Protein AF-0000000077925079 (afdb_homodimer)

Foldseek 3Di:
DQQLLPQADDLVHALVRSLVSNVVSCVVRHPDDCPDQVCVLVSQVSSLVRYDDQLNVVLVVDPPSSNDGPVVSRVVSRVSSVVVVVVVVVVVD/DQQLLPQADDLPHALVRSLVSNVVSCVVRHPDDCPDQVCVLVSQVSSLVRYDDQLNVVLVVDPPSSNDGPVVSRVVSNVSSVVVVVVVVVVVD

Structure (mmCIF, N/CA/C/O backbone):
data_AF-0000000077925079-model_v1
#
loop_
_entity.id
_entity.type
_entity.pdbx_description
1 polymer 'Core shell protein Gag P30 domain-containing protein'
#
loop_
_atom_site.group_PDB
_atom_site.id
_atom_site.type_symbol
_atom_site.label_atom_id
_atom_site.label_alt_id
_atom_site.label_comp_id
_atom_site.label_asym_id
_atom_site.label_entity_id
_atom_site.label_seq_id
_atom_site.pdbx_PDB_ins_code
_atom_site.Cartn_x
_atom_site.Cartn_y
_atom_site.Cartn_z
_atom_site.occupancy
_atom_site.B_iso_or_equiv
_atom_site.auth_seq_id
_atom_site.auth_comp_id
_atom_site.auth_asym_id
_atom_site.auth_atom_id
_atom_site.pdbx_PDB_model_num
ATOM 1 N N . MET A 1 1 ? 10.352 13.172 -7.672 1 39.31 1 MET A N 1
ATOM 2 C CA . MET A 1 1 ? 9.102 12.711 -7.078 1 39.31 1 MET A CA 1
ATOM 3 C C . MET A 1 1 ? 9.25 11.289 -6.547 1 39.31 1 MET A C 1
ATOM 5 O O . MET A 1 1 ? 10.234 10.609 -6.836 1 39.31 1 MET A O 1
ATOM 9 N N . ALA A 1 2 ? 8.125 10.516 -5.887 1 55.09 2 ALA A N 1
ATOM 10 C CA . ALA A 1 2 ? 7.938 9.516 -4.836 1 55.09 2 ALA A CA 1
ATOM 11 C C . ALA A 1 2 ? 8.289 8.117 -5.336 1 55.09 2 ALA A C 1
ATOM 13 O O . ALA A 1 2 ? 7.605 7.578 -6.211 1 55.09 2 ALA A O 1
ATOM 14 N N . LYS A 1 3 ? 9.492 7.73 -5.035 1 81.12 3 LYS A N 1
ATOM 15 C CA . LYS A 1 3 ? 10.258 6.645 -5.641 1 81.12 3 LYS A CA 1
ATOM 16 C C . LYS A 1 3 ? 9.578 5.297 -5.414 1 81.12 3 LYS A C 1
ATOM 18 O O . LYS A 1 3 ? 9.281 4.574 -6.367 1 81.12 3 LYS A O 1
ATOM 23 N N . VAL A 1 4 ? 8.883 5.078 -4.293 1 86.62 4 VAL A N 1
ATOM 24 C CA . VAL A 1 4 ? 8.344 3.74 -4.062 1 86.62 4 VAL A CA 1
ATOM 25 C C . VAL A 1 4 ? 7.059 3.551 -4.859 1 86.62 4 VAL A C 1
ATOM 27 O O . VAL A 1 4 ? 6.844 2.494 -5.461 1 86.62 4 VAL A O 1
ATOM 30 N N . SER A 1 5 ? 6.273 4.648 -5.012 1 85.19 5 SER A N 1
ATOM 31 C CA . SER A 1 5 ? 4.957 4.582 -5.633 1 85.19 5 SER A CA 1
ATOM 32 C C . SER A 1 5 ? 5.066 4.406 -7.145 1 85.19 5 SER A C 1
ATOM 34 O O . SER A 1 5 ? 4.09 4.051 -7.809 1 85.19 5 SER A O 1
ATOM 36 N N . LYS A 1 6 ? 6.25 4.594 -7.664 1 87.12 6 LYS A N 1
ATOM 37 C CA . LYS A 1 6 ? 6.449 4.504 -9.109 1 87.12 6 LYS A CA 1
ATOM 38 C C . LYS A 1 6 ? 6.863 3.092 -9.516 1 87.12 6 LYS A C 1
ATOM 40 O O . LYS A 1 6 ? 6.934 2.779 -10.711 1 87.12 6 LYS A O 1
ATOM 45 N N . VAL A 1 7 ? 7.117 2.316 -8.539 1 93.56 7 VAL A N 1
ATOM 46 C CA . VAL A 1 7 ? 7.488 0.935 -8.828 1 93.56 7 VAL A CA 1
ATOM 47 C C . VAL A 1 7 ? 6.238 0.12 -9.141 1 93.56 7 VAL A C 1
ATOM 49 O O . VAL A 1 7 ? 5.527 -0.319 -8.234 1 93.56 7 VAL A O 1
ATOM 52 N N . LEU A 1 8 ? 5.961 -0.048 -10.391 1 93.75 8 LEU A N 1
ATOM 53 C CA . LEU A 1 8 ? 4.828 -0.849 -10.844 1 93.75 8 LEU A CA 1
ATOM 54 C C . LEU A 1 8 ? 5.305 -2.15 -11.484 1 93.75 8 LEU A C 1
ATOM 56 O O . LEU A 1 8 ? 6.32 -2.17 -12.18 1 93.75 8 LEU A O 1
ATOM 60 N N . GLN A 1 9 ? 4.488 -3.127 -11.234 1 96.56 9 GLN A N 1
ATOM 61 C CA . GLN A 1 9 ? 4.84 -4.398 -11.852 1 96.56 9 GLN A CA 1
ATOM 62 C C . GLN A 1 9 ? 4.629 -4.352 -13.367 1 96.56 9 GLN A C 1
ATOM 64 O O . GLN A 1 9 ? 3.578 -3.914 -13.836 1 96.56 9 GLN A O 1
ATOM 69 N N . ASN A 1 10 ? 5.691 -4.809 -14.102 1 93.75 10 ASN A N 1
ATOM 70 C CA . ASN A 1 10 ? 5.539 -4.977 -15.547 1 93.75 10 ASN A CA 1
ATOM 71 C C . ASN A 1 10 ? 4.785 -6.262 -15.883 1 93.75 10 ASN A C 1
ATOM 73 O O . ASN A 1 10 ? 4.887 -7.254 -15.156 1 93.75 10 ASN A O 1
ATOM 77 N N . PRO A 1 11 ? 4.062 -6.309 -16.969 1 90.12 11 PRO A N 1
ATOM 78 C CA . PRO A 1 11 ? 3.273 -7.492 -17.328 1 90.12 11 PRO A CA 1
ATOM 79 C C . PRO A 1 11 ? 4.125 -8.75 -17.453 1 90.12 11 PRO A C 1
ATOM 81 O O . PRO A 1 11 ? 3.66 -9.852 -17.125 1 90.12 11 PRO A O 1
ATOM 84 N N . GLU A 1 12 ? 5.328 -8.617 -17.859 1 91.38 12 GLU A N 1
ATOM 85 C CA . GLU A 1 12 ? 6.164 -9.789 -18.078 1 91.38 12 GLU A CA 1
ATOM 86 C C . GLU A 1 12 ? 7.117 -10.016 -16.906 1 91.38 12 GLU A C 1
ATOM 88 O O . GLU A 1 12 ? 7.914 -10.953 -16.906 1 91.38 12 GLU A O 1
ATOM 93 N N . GLU A 1 13 ? 6.938 -9.219 -15.906 1 95.81 13 GLU A N 1
ATOM 94 C CA . GLU A 1 13 ? 7.797 -9.305 -14.727 1 95.81 13 GLU A CA 1
ATOM 95 C C . GLU A 1 13 ? 7.234 -10.289 -13.703 1 95.81 13 GLU A C 1
ATOM 97 O O . GLU A 1 13 ? 6.07 -10.195 -13.32 1 95.81 13 GLU A O 1
ATOM 102 N N . SER A 1 14 ? 8.07 -11.195 -13.32 1 96.25 14 SER A N 1
ATOM 103 C CA . SER A 1 14 ? 7.609 -12.125 -12.297 1 96.25 14 SER A CA 1
ATOM 104 C C . SER A 1 14 ? 7.344 -11.414 -10.977 1 96.25 14 SER A C 1
ATOM 106 O O . SER A 1 14 ? 7.984 -10.406 -10.672 1 96.25 14 SER A O 1
ATOM 108 N N . PRO A 1 15 ? 6.477 -12 -10.188 1 97.69 15 PRO A N 1
ATOM 109 C CA . PRO A 1 15 ? 6.238 -11.422 -8.867 1 97.69 15 PRO A CA 1
ATOM 110 C C . PRO A 1 15 ? 7.504 -11.359 -8.016 1 97.69 15 PRO A C 1
ATOM 112 O O . PRO A 1 15 ? 7.699 -10.398 -7.262 1 97.69 15 PRO A O 1
ATOM 115 N N . THR A 1 16 ? 8.352 -12.305 -8.156 1 98 16 THR A N 1
ATOM 116 C CA . THR A 1 16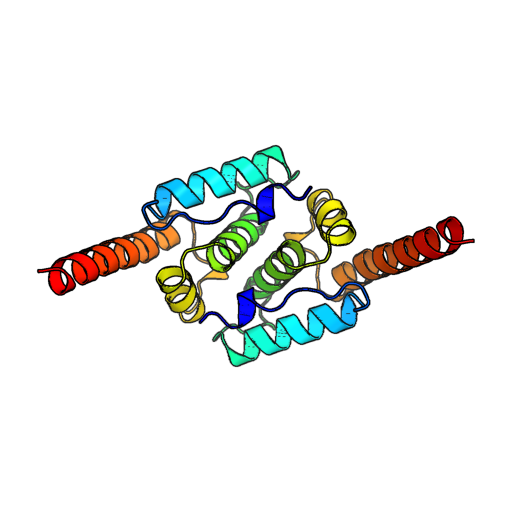 ? 9.602 -12.32 -7.41 1 98 16 THR A CA 1
ATOM 117 C C . THR A 1 16 ? 10.484 -11.141 -7.801 1 98 16 THR A C 1
ATOM 119 O O . THR A 1 16 ? 10.992 -10.422 -6.93 1 98 16 THR A O 1
ATOM 122 N N . ASP A 1 17 ? 10.664 -10.906 -9.148 1 98 17 ASP A N 1
ATOM 123 C CA . ASP A 1 17 ? 11.469 -9.781 -9.617 1 98 17 ASP A CA 1
ATOM 124 C C . ASP A 1 17 ? 10.852 -8.445 -9.188 1 98 17 ASP A C 1
ATOM 126 O O . ASP A 1 17 ? 11.562 -7.535 -8.766 1 98 17 ASP A O 1
ATOM 130 N N . PHE A 1 18 ? 9.594 -8.336 -9.297 1 97.94 18 PHE A N 1
ATOM 131 C CA . PHE A 1 18 ? 8.859 -7.133 -8.922 1 97.94 18 PHE A CA 1
ATOM 132 C C . PHE A 1 18 ? 9.031 -6.836 -7.438 1 97.94 18 PHE A C 1
ATOM 134 O O . PHE A 1 18 ? 9.297 -5.691 -7.059 1 97.94 18 PHE A O 1
ATOM 141 N N . TYR A 1 19 ? 8.883 -7.863 -6.609 1 97.38 19 TYR A N 1
ATOM 142 C CA . TYR A 1 19 ? 9.039 -7.719 -5.168 1 97.38 19 TYR A CA 1
ATOM 143 C C . TYR A 1 19 ? 10.438 -7.207 -4.828 1 97.38 19 TYR A C 1
ATOM 145 O O . TYR A 1 19 ? 10.594 -6.344 -3.957 1 97.38 19 TYR A O 1
ATOM 153 N N . GLU A 1 20 ? 11.453 -7.738 -5.516 1 97.12 20 GLU A N 1
ATOM 154 C CA . GLU A 1 20 ? 12.828 -7.32 -5.27 1 97.12 20 GLU A CA 1
ATOM 155 C C . GLU A 1 20 ? 13.031 -5.852 -5.629 1 97.12 20 GLU A C 1
ATOM 157 O O . GLU A 1 20 ? 13.727 -5.125 -4.914 1 97.12 20 GLU A O 1
ATOM 162 N N . ARG A 1 21 ? 12.391 -5.457 -6.703 1 96.88 21 ARG A N 1
ATOM 163 C CA . ARG A 1 21 ? 12.477 -4.047 -7.082 1 96.88 21 ARG A CA 1
ATOM 164 C C . ARG A 1 21 ? 11.773 -3.162 -6.059 1 96.88 21 ARG A C 1
ATOM 166 O O . ARG A 1 21 ? 12.273 -2.09 -5.711 1 96.88 21 ARG A O 1
ATOM 173 N N . LEU A 1 22 ? 10.68 -3.658 -5.617 1 95.56 22 LEU A N 1
ATOM 174 C CA . LEU A 1 22 ? 9.914 -2.926 -4.613 1 95.56 22 LEU A CA 1
ATOM 175 C C . LEU A 1 22 ? 10.719 -2.775 -3.324 1 95.56 22 LEU A C 1
ATOM 177 O O . LEU A 1 22 ? 10.789 -1.684 -2.756 1 95.56 22 LEU A O 1
ATOM 181 N N . CYS A 1 23 ? 11.375 -3.807 -2.859 1 95.19 23 CYS A N 1
ATOM 182 C CA . CYS A 1 23 ? 12.188 -3.781 -1.648 1 95.19 23 CYS A CA 1
ATOM 183 C C . CYS A 1 23 ? 13.359 -2.814 -1.795 1 95.19 23 CYS A C 1
ATOM 185 O O . CYS A 1 23 ? 13.68 -2.076 -0.862 1 95.19 23 CYS A O 1
ATOM 187 N N . LYS A 1 24 ? 13.961 -2.867 -2.949 1 95.25 24 LYS A N 1
ATOM 188 C CA . LYS A 1 24 ? 15.07 -1.951 -3.211 1 95.25 24 LYS A CA 1
ATOM 189 C C . LYS A 1 24 ? 14.617 -0.498 -3.117 1 95.25 24 LYS A C 1
ATOM 191 O O . LYS A 1 24 ? 15.312 0.342 -2.543 1 95.25 24 LYS A O 1
ATOM 196 N N . ALA A 1 25 ? 13.492 -0.208 -3.717 1 94.19 25 ALA A N 1
ATOM 197 C CA . ALA A 1 25 ? 12.953 1.149 -3.652 1 94.19 25 ALA A CA 1
ATOM 198 C C . ALA A 1 25 ? 12.703 1.571 -2.209 1 94.19 25 ALA A C 1
ATOM 200 O O . ALA A 1 25 ? 13.016 2.699 -1.819 1 94.19 25 ALA A O 1
ATOM 201 N N . PHE A 1 26 ? 12.156 0.65 -1.367 1 93.31 26 PHE A N 1
ATOM 202 C CA . PHE A 1 26 ? 11.922 0.938 0.042 1 93.31 26 PHE A CA 1
ATOM 203 C C . PHE A 1 26 ? 13.234 1.218 0.765 1 93.31 26 PHE A C 1
ATOM 205 O O . PHE A 1 26 ? 13.328 2.164 1.549 1 93.31 26 PHE A O 1
ATOM 212 N N . ARG A 1 27 ? 14.211 0.472 0.51 1 92.31 27 ARG A N 1
ATOM 213 C CA . ARG A 1 27 ? 15.5 0.601 1.173 1 92.31 27 ARG A CA 1
ATOM 214 C C . ARG A 1 27 ? 16.172 1.928 0.825 1 92.31 27 ARG A C 1
ATOM 216 O O . ARG A 1 27 ? 16.797 2.555 1.678 1 92.31 27 ARG A O 1
ATOM 223 N N . VAL A 1 28 ? 15.938 2.324 -0.37 1 92.31 28 VAL A N 1
ATOM 224 C CA . VAL A 1 28 ? 16.641 3.502 -0.879 1 92.31 28 VAL A CA 1
ATOM 225 C C . VAL A 1 28 ? 15.867 4.762 -0.503 1 92.31 28 VAL A C 1
ATOM 227 O O . VAL A 1 28 ? 16.469 5.789 -0.168 1 92.31 28 VAL A O 1
ATOM 230 N N . HIS A 1 29 ? 14.547 4.684 -0.535 1 90.44 29 HIS A N 1
ATOM 231 C CA . HIS A 1 29 ? 13.766 5.914 -0.472 1 90.44 29 HIS A CA 1
ATOM 232 C C . HIS A 1 29 ? 13.078 6.055 0.88 1 90.44 29 HIS A C 1
ATOM 234 O O . HIS A 1 29 ? 12.445 7.082 1.155 1 90.44 29 HIS A O 1
ATOM 240 N N . THR A 1 30 ? 13.156 5.031 1.691 1 89.81 30 THR A N 1
ATOM 241 C CA . THR A 1 30 ? 12.508 5.082 2.994 1 89.81 30 THR A CA 1
ATOM 242 C C . THR A 1 30 ? 13.453 4.617 4.094 1 89.81 30 THR A C 1
ATOM 244 O O . THR A 1 30 ? 14.406 3.887 3.828 1 89.81 30 THR A O 1
ATOM 247 N N . PRO A 1 31 ? 13.273 5.125 5.289 1 89.5 31 PRO A N 1
ATOM 248 C CA . PRO A 1 31 ? 14.102 4.691 6.414 1 89.5 31 PRO A CA 1
ATOM 249 C C . PRO A 1 31 ? 13.625 3.381 7.031 1 89.5 31 PRO A C 1
ATOM 251 O O . PRO A 1 31 ? 14.031 3.033 8.141 1 89.5 31 PRO A O 1
ATOM 254 N N . PHE A 1 32 ? 12.797 2.621 6.316 1 86 32 PHE A N 1
ATOM 255 C CA . PHE A 1 32 ? 12.141 1.455 6.895 1 86 32 PHE A CA 1
ATOM 256 C C . PHE A 1 32 ? 13.086 0.257 6.906 1 86 32 PHE A C 1
ATOM 258 O O . PHE A 1 32 ? 13.75 -0.029 5.906 1 86 32 PHE A O 1
ATOM 265 N N . ASP A 1 33 ? 13.117 -0.347 8.078 1 89.19 33 ASP A N 1
ATOM 266 C CA . ASP A 1 33 ? 13.805 -1.631 8.195 1 89.19 33 ASP A CA 1
ATOM 267 C C . ASP A 1 33 ? 12.906 -2.775 7.723 1 89.19 33 ASP A C 1
ATOM 269 O O . ASP A 1 33 ? 12.031 -3.225 8.461 1 89.19 33 ASP A O 1
ATOM 273 N N . LEU A 1 34 ? 13.156 -3.297 6.652 1 87.88 34 LEU A N 1
ATOM 274 C CA . LEU A 1 34 ? 12.297 -4.301 6.031 1 87.88 34 LEU A CA 1
ATOM 275 C C . LEU A 1 34 ? 12.43 -5.645 6.746 1 87.88 34 LEU A C 1
ATOM 277 O O . LEU A 1 34 ? 11.641 -6.559 6.508 1 87.88 34 LEU A O 1
ATOM 281 N N . GLU A 1 35 ? 13.422 -5.723 7.645 1 85.81 35 GLU A N 1
ATOM 282 C CA . GLU A 1 35 ? 13.57 -6.93 8.453 1 85.81 35 GLU A CA 1
ATOM 283 C C . GLU A 1 35 ? 12.641 -6.91 9.656 1 85.81 35 GLU A C 1
ATOM 285 O O . GLU A 1 35 ? 12.43 -7.941 10.305 1 85.81 35 GLU A O 1
ATOM 290 N N . ALA A 1 36 ? 12.133 -5.746 9.883 1 84.44 36 ALA A N 1
ATOM 291 C CA . ALA A 1 36 ? 11.18 -5.629 10.984 1 84.44 36 ALA A CA 1
ATOM 292 C C . ALA A 1 36 ? 9.805 -6.141 10.578 1 84.44 36 ALA A C 1
ATOM 294 O O . ALA A 1 36 ? 9.242 -5.699 9.57 1 84.44 36 ALA A O 1
ATOM 295 N N . PRO A 1 37 ? 9.273 -7.004 11.359 1 80.5 37 PRO A N 1
ATOM 296 C CA . PRO A 1 37 ? 7.961 -7.566 11.023 1 80.5 37 PRO A CA 1
ATOM 297 C C . PRO A 1 37 ? 6.887 -6.496 10.844 1 80.5 37 PRO A C 1
ATOM 299 O O . PRO A 1 37 ? 5.988 -6.648 10.016 1 80.5 37 PRO A O 1
ATOM 302 N N . LYS A 1 38 ? 7.051 -5.418 11.578 1 77.25 38 LYS A N 1
ATOM 303 C CA . LYS A 1 38 ? 6.062 -4.348 11.516 1 77.25 38 LYS A CA 1
ATOM 304 C C . LYS A 1 38 ? 6.074 -3.658 10.156 1 77.25 38 LYS A C 1
ATOM 306 O O . LYS A 1 38 ? 5.074 -3.064 9.742 1 77.25 38 LYS A O 1
ATOM 311 N N . ASN A 1 39 ? 7.223 -3.777 9.414 1 85.62 39 ASN A N 1
ATOM 312 C CA . ASN A 1 39 ? 7.371 -3.07 8.141 1 85.62 39 ASN A CA 1
ATOM 313 C C . ASN A 1 39 ? 7.031 -3.967 6.957 1 85.62 39 ASN A C 1
ATOM 315 O O . ASN A 1 39 ? 6.824 -3.48 5.844 1 85.62 39 ASN A O 1
ATOM 319 N N . GLN A 1 40 ? 6.934 -5.254 7.25 1 86.06 40 GLN A N 1
ATOM 320 C CA . GLN A 1 40 ? 6.645 -6.195 6.176 1 86.06 40 GLN A CA 1
ATOM 321 C C . GLN A 1 40 ? 5.266 -5.941 5.574 1 86.06 40 GLN A C 1
ATOM 323 O O . GLN A 1 40 ? 5.07 -6.094 4.367 1 86.06 40 GLN A O 1
ATOM 328 N N . CYS A 1 41 ? 4.387 -5.531 6.434 1 87.5 41 CYS A N 1
ATOM 329 C CA . CYS A 1 41 ? 3.029 -5.246 5.984 1 87.5 41 CYS A CA 1
ATOM 330 C C . CYS A 1 41 ? 3.02 -4.129 4.949 1 87.5 41 CYS A C 1
ATOM 332 O O . CYS A 1 41 ? 2.232 -4.16 4 1 87.5 41 CYS A O 1
ATOM 334 N N . MET A 1 42 ? 4.016 -3.219 5.086 1 90 42 MET A N 1
ATOM 335 C CA . MET A 1 42 ? 4.078 -2.094 4.156 1 90 42 MET A CA 1
ATOM 336 C C . MET A 1 42 ? 4.465 -2.562 2.758 1 90 42 MET A C 1
ATOM 338 O O . MET A 1 42 ? 3.881 -2.121 1.767 1 90 42 MET A O 1
ATOM 342 N N . VAL A 1 43 ? 5.379 -3.449 2.732 1 92.25 43 VAL A N 1
ATOM 343 C CA . VAL A 1 43 ? 5.824 -3.975 1.445 1 92.25 43 VAL A CA 1
ATOM 344 C C . VAL A 1 43 ? 4.691 -4.766 0.792 1 92.25 43 VAL A C 1
ATOM 346 O O . VAL A 1 43 ? 4.453 -4.637 -0.411 1 92.25 43 VAL A O 1
ATOM 349 N N . ASN A 1 44 ? 4.027 -5.547 1.635 1 93.38 44 ASN A N 1
ATOM 350 C CA . ASN A 1 44 ? 2.908 -6.328 1.114 1 93.38 44 ASN A CA 1
ATOM 351 C C . ASN A 1 44 ? 1.814 -5.43 0.545 1 93.38 44 ASN A C 1
ATOM 353 O O . ASN A 1 44 ? 1.245 -5.727 -0.507 1 93.38 44 ASN A O 1
ATOM 357 N N . ALA A 1 45 ? 1.543 -4.359 1.242 1 92.12 45 ALA A N 1
ATOM 358 C CA . ALA A 1 45 ? 0.506 -3.432 0.801 1 92.12 45 ALA A CA 1
ATOM 359 C C . ALA A 1 45 ? 0.887 -2.773 -0.522 1 92.12 45 ALA A C 1
ATOM 361 O O . ALA A 1 45 ? 0.058 -2.664 -1.429 1 92.12 45 ALA A O 1
ATOM 362 N N . ALA A 1 46 ? 2.145 -2.336 -0.57 1 92.94 46 ALA A N 1
ATOM 363 C CA . ALA A 1 46 ? 2.621 -1.754 -1.823 1 92.94 46 ALA A CA 1
ATOM 364 C C . ALA A 1 46 ? 2.586 -2.781 -2.951 1 92.94 46 ALA A C 1
ATOM 366 O O . ALA A 1 46 ? 2.207 -2.459 -4.082 1 92.94 46 ALA A O 1
ATOM 367 N N . PHE A 1 47 ? 3 -4.008 -2.621 1 95.88 47 PHE A N 1
ATOM 368 C CA . PHE A 1 47 ? 2.977 -5.09 -3.598 1 95.88 47 PHE A CA 1
ATOM 369 C C . PHE A 1 47 ? 1.571 -5.285 -4.156 1 95.88 47 PHE A C 1
ATOM 371 O O . PHE A 1 47 ? 1.384 -5.328 -5.375 1 95.88 47 PHE A O 1
ATOM 378 N N . MET A 1 48 ? 0.664 -5.285 -3.311 1 92.81 48 MET A N 1
ATOM 379 C CA . MET A 1 48 ? -0.724 -5.461 -3.729 1 92.81 48 MET A CA 1
ATOM 380 C C . MET A 1 48 ? -1.191 -4.277 -4.57 1 92.81 48 MET A C 1
ATOM 382 O O . MET A 1 48 ? -1.856 -4.457 -5.59 1 92.81 48 MET A O 1
ATOM 386 N N . GLY A 1 49 ? -0.874 -3.15 -4.113 1 91.06 49 GLY A N 1
ATOM 387 C CA . GLY A 1 49 ? -1.345 -1.947 -4.781 1 91.06 49 GLY A CA 1
ATOM 388 C C . GLY A 1 49 ? -0.666 -1.701 -6.117 1 91.06 49 GLY A C 1
ATOM 389 O O . GLY A 1 49 ? -1.239 -1.065 -7.004 1 91.06 49 GLY A O 1
ATOM 390 N N . GLN A 1 50 ? 0.486 -2.223 -6.363 1 93.69 50 GLN A N 1
ATOM 391 C CA . GLN A 1 50 ? 1.308 -1.843 -7.504 1 93.69 50 GLN A CA 1
ATOM 392 C C . GLN A 1 50 ? 1.547 -3.033 -8.43 1 93.69 50 GLN A C 1
ATOM 394 O O . GLN A 1 50 ? 2.205 -2.9 -9.461 1 93.69 50 GLN A O 1
ATOM 399 N N . ALA A 1 51 ? 1 -4.23 -8.031 1 94.56 51 ALA A N 1
ATOM 400 C CA . ALA A 1 51 ? 1.094 -5.422 -8.867 1 94.56 51 ALA A CA 1
ATOM 401 C C . ALA A 1 51 ? 0.198 -5.301 -10.102 1 94.56 51 ALA A C 1
ATOM 403 O O . ALA A 1 51 ? -0.621 -4.383 -10.195 1 94.56 51 ALA A O 1
ATOM 404 N N . GLN A 1 52 ? 0.35 -6.281 -10.992 1 91.38 52 GLN A N 1
ATOM 405 C CA . GLN A 1 52 ? -0.514 -6.344 -12.172 1 91.38 52 GLN A CA 1
ATOM 406 C C . GLN A 1 52 ? -1.948 -6.684 -11.781 1 91.38 52 GLN A C 1
ATOM 408 O O . GLN A 1 52 ? -2.189 -7.242 -10.703 1 91.38 52 GLN A O 1
ATOM 413 N N . GLY A 1 53 ? -2.873 -6.418 -12.656 1 85.88 53 GLY A N 1
ATOM 414 C CA . GLY A 1 53 ? -4.297 -6.484 -12.367 1 85.88 53 GLY A CA 1
ATOM 415 C C . GLY A 1 53 ? -4.73 -7.824 -11.805 1 85.88 53 GLY A C 1
ATOM 416 O O . GLY A 1 53 ? -5.398 -7.883 -10.773 1 85.88 53 GLY A O 1
ATOM 417 N N . ASP A 1 54 ? -4.312 -9 -12.359 1 88.12 54 ASP A N 1
ATOM 418 C CA . ASP A 1 54 ? -4.75 -10.312 -11.898 1 88.12 54 ASP A CA 1
ATOM 419 C C . ASP A 1 54 ? -4.215 -10.609 -10.5 1 88.12 54 ASP A C 1
ATOM 421 O O . ASP A 1 54 ? -4.949 -11.117 -9.648 1 88.12 54 ASP A O 1
ATOM 425 N N . ILE A 1 55 ? -2.961 -10.273 -10.352 1 93.38 55 ILE A N 1
ATOM 426 C CA . ILE A 1 55 ? -2.33 -10.516 -9.055 1 93.38 55 ILE A CA 1
ATOM 427 C C . ILE A 1 55 ? -2.99 -9.641 -7.988 1 93.38 55 ILE A C 1
ATOM 429 O O . ILE A 1 55 ? -3.34 -10.125 -6.91 1 93.38 55 ILE A O 1
ATOM 433 N N . ARG A 1 56 ? -3.197 -8.469 -8.297 1 90.88 56 ARG A N 1
ATOM 434 C CA . ARG A 1 56 ? -3.822 -7.523 -7.371 1 90.88 56 ARG A CA 1
ATOM 435 C C . ARG A 1 56 ? -5.215 -7.996 -6.969 1 90.88 56 ARG A C 1
ATOM 437 O O . ARG A 1 56 ? -5.562 -7.988 -5.785 1 90.88 56 ARG A O 1
ATOM 444 N N . GLN A 1 57 ? -6.008 -8.406 -7.969 1 89.88 57 GLN A N 1
ATOM 445 C CA . GLN A 1 57 ? -7.379 -8.836 -7.73 1 89.88 57 GLN A CA 1
ATOM 446 C C . GLN A 1 57 ? -7.422 -10.062 -6.824 1 89.88 57 GLN A C 1
ATOM 448 O O . GLN A 1 57 ? -8.266 -10.156 -5.934 1 89.88 57 GLN A O 1
ATOM 453 N N . LYS A 1 58 ? -6.562 -10.938 -7.035 1 92.44 58 LYS A N 1
ATOM 454 C CA . LYS A 1 58 ? -6.551 -12.172 -6.262 1 92.44 58 LYS A CA 1
ATOM 455 C C . LYS A 1 58 ? -6.051 -11.93 -4.84 1 92.44 58 LYS A C 1
ATOM 457 O O . LYS A 1 58 ? -6.562 -12.516 -3.887 1 92.44 58 LYS A O 1
ATOM 462 N N . LEU A 1 59 ? -5.098 -11.047 -4.734 1 92.31 59 LEU A N 1
ATOM 463 C CA . LEU A 1 59 ? -4.566 -10.742 -3.412 1 92.31 59 LEU A CA 1
ATOM 464 C C . LEU A 1 59 ? -5.605 -10.008 -2.566 1 92.31 59 LEU A C 1
ATOM 466 O O . LEU A 1 59 ? -5.68 -10.219 -1.353 1 92.31 59 LEU A O 1
ATOM 470 N N . GLN A 1 60 ? -6.438 -9.211 -3.176 1 90.5 60 GLN A N 1
ATOM 471 C CA . GLN A 1 60 ? -7.469 -8.469 -2.461 1 90.5 60 GLN A CA 1
ATOM 472 C C . GLN A 1 60 ? -8.516 -9.406 -1.864 1 90.5 60 GLN A C 1
ATOM 474 O O . GLN A 1 60 ? -9.195 -9.047 -0.902 1 90.5 60 GLN A O 1
ATOM 479 N N . LYS A 1 61 ? -8.508 -10.555 -2.434 1 90.06 61 LYS A N 1
ATOM 480 C CA . LYS A 1 61 ? -9.5 -11.523 -1.978 1 90.06 61 LYS A CA 1
ATOM 481 C C . LYS A 1 61 ? -8.883 -12.539 -1.019 1 90.06 61 LYS A C 1
ATOM 483 O O . LYS A 1 61 ? -9.586 -13.359 -0.434 1 90.06 61 LYS A O 1
ATOM 488 N N . LEU A 1 62 ? -7.641 -12.414 -0.909 1 90.25 62 LEU A N 1
ATOM 489 C CA . LEU A 1 62 ? -6.926 -13.406 -0.113 1 90.25 62 LEU A CA 1
ATOM 490 C C . LEU A 1 62 ? -7.027 -13.086 1.374 1 90.25 62 LEU A C 1
ATOM 492 O O . LEU A 1 62 ? -6.523 -12.062 1.828 1 90.25 62 LEU A O 1
ATOM 496 N N . GLU A 1 63 ? -7.539 -13.961 2.119 1 87.56 63 GLU A N 1
ATOM 497 C CA . GLU A 1 63 ? -7.629 -13.789 3.566 1 87.56 63 GLU A CA 1
ATOM 498 C C . GLU A 1 63 ? -6.254 -13.875 4.219 1 87.56 63 GLU A C 1
ATOM 500 O O . GLU A 1 63 ? -5.441 -14.734 3.855 1 87.56 63 GLU A O 1
ATOM 505 N N . GLY A 1 64 ? -5.977 -12.945 5.141 1 85.94 64 GLY A N 1
ATOM 506 C CA . GLY A 1 64 ? -4.754 -13 5.926 1 85.94 64 GLY A CA 1
ATOM 507 C C . GLY A 1 64 ? -3.541 -12.492 5.172 1 85.94 64 GLY A C 1
ATOM 508 O O . GLY A 1 64 ? -2.406 -12.68 5.617 1 85.94 64 GLY A O 1
ATOM 509 N N . PHE A 1 65 ? -3.75 -11.836 4.055 1 88.75 65 PHE A N 1
ATOM 510 C CA . PHE A 1 65 ? -2.666 -11.383 3.191 1 88.75 65 PHE A CA 1
ATOM 511 C C . PHE A 1 65 ? -1.721 -10.461 3.947 1 88.75 65 PHE A C 1
ATOM 513 O O . PHE A 1 65 ? -0.499 -10.609 3.861 1 88.75 65 PHE A O 1
ATOM 520 N N . PRO A 1 66 ? -2.203 -9.562 4.754 1 82.94 66 PRO A N 1
ATOM 521 C CA . PRO A 1 66 ? -1.309 -8.602 5.402 1 82.94 66 PRO A CA 1
ATOM 522 C C . PRO A 1 66 ? -0.278 -9.273 6.305 1 82.94 66 PRO A C 1
ATOM 524 O O . PRO A 1 66 ? 0.822 -8.742 6.492 1 82.94 66 PRO A O 1
ATOM 527 N N . GLY A 1 67 ? -0.633 -10.461 6.758 1 84.12 67 GLY A N 1
ATOM 528 C CA . GLY A 1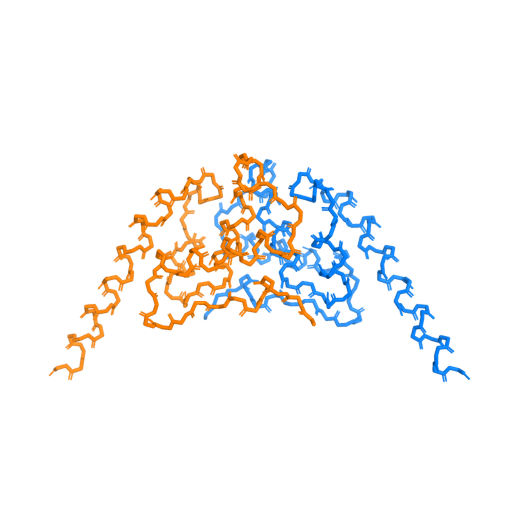 67 ? 0.244 -11.141 7.699 1 84.12 67 GLY A CA 1
ATOM 529 C C . GLY A 1 67 ? 1.141 -12.172 7.039 1 84.12 67 GLY A C 1
ATOM 530 O O . GLY A 1 67 ? 1.952 -12.812 7.711 1 84.12 67 GLY A O 1
ATOM 531 N N . LYS A 1 68 ? 1.072 -12.281 5.793 1 89.81 68 LYS A N 1
ATOM 532 C CA . LYS A 1 68 ? 1.905 -13.25 5.09 1 89.81 68 LYS A CA 1
ATOM 533 C C . LYS A 1 68 ? 3.338 -12.75 4.949 1 89.81 68 LYS A C 1
ATOM 535 O O . LYS A 1 68 ? 3.566 -11.555 4.77 1 89.81 68 LYS A O 1
ATOM 540 N N . ASN A 1 69 ? 4.195 -13.703 5.082 1 92.56 69 ASN A N 1
ATOM 541 C CA . ASN A 1 69 ? 5.582 -13.312 4.836 1 92.56 69 ASN A CA 1
ATOM 542 C C . ASN A 1 69 ? 5.914 -13.344 3.348 1 92.56 69 ASN A C 1
ATOM 544 O O . ASN A 1 69 ? 5.09 -13.75 2.529 1 92.56 69 ASN A O 1
ATOM 548 N N . ALA A 1 70 ? 7.074 -12.891 3.012 1 94.19 70 ALA A N 1
ATOM 549 C CA . ALA A 1 70 ? 7.492 -12.742 1.621 1 94.19 70 ALA A CA 1
ATOM 550 C C . ALA A 1 70 ? 7.449 -14.078 0.886 1 94.19 70 ALA A C 1
ATOM 552 O O . ALA A 1 70 ? 7 -14.148 -0.261 1 94.19 70 ALA A O 1
ATOM 553 N N . THR A 1 71 ? 7.91 -15.117 1.601 1 95.88 71 THR A N 1
ATOM 554 C CA . THR A 1 71 ? 7.938 -16.438 0.974 1 95.88 71 THR A CA 1
ATOM 555 C C . THR A 1 71 ? 6.531 -16.875 0.588 1 95.88 71 THR A C 1
ATOM 557 O O . THR A 1 71 ? 6.297 -17.297 -0.546 1 95.88 71 THR A O 1
ATOM 560 N N . GLU A 1 72 ? 5.594 -16.734 1.472 1 96.06 72 GLU A N 1
ATOM 561 C CA . GLU A 1 72 ? 4.203 -17.094 1.223 1 96.06 72 GLU A CA 1
ATOM 562 C C . GLU A 1 72 ? 3.594 -16.234 0.116 1 96.06 72 GLU A C 1
ATOM 564 O O . GLU A 1 72 ? 2.936 -16.766 -0.788 1 96.06 72 GLU A O 1
ATOM 569 N N . LEU A 1 73 ? 3.809 -14.969 0.185 1 96.06 73 LEU A N 1
ATOM 570 C CA . LEU A 1 73 ? 3.309 -14.031 -0.815 1 96.06 73 LEU A CA 1
ATOM 571 C C . LEU A 1 73 ? 3.797 -14.414 -2.209 1 96.06 73 LEU A C 1
ATOM 573 O O . LEU A 1 73 ? 3 -14.508 -3.146 1 96.06 73 LEU A O 1
ATOM 577 N N . LEU A 1 74 ? 5.047 -14.727 -2.334 1 97.75 74 LEU A N 1
ATOM 578 C CA . LEU A 1 74 ? 5.645 -14.961 -3.645 1 97.75 74 LEU A CA 1
ATOM 579 C C . LEU A 1 74 ? 5.25 -16.328 -4.188 1 97.75 74 LEU A C 1
ATOM 581 O O . LEU A 1 74 ? 5.121 -16.516 -5.398 1 97.75 74 LEU A O 1
ATOM 585 N N . GLU A 1 75 ? 5.02 -17.25 -3.281 1 97.5 75 GLU A N 1
ATOM 586 C CA . GLU A 1 75 ? 4.52 -18.547 -3.719 1 97.5 75 GLU A CA 1
ATOM 587 C C . GLU A 1 75 ? 3.137 -18.422 -4.348 1 97.5 75 GLU A C 1
ATOM 589 O O . GLU A 1 75 ? 2.891 -18.953 -5.434 1 97.5 75 GLU A O 1
ATOM 594 N N . ILE A 1 76 ? 2.299 -17.703 -3.705 1 97 76 ILE A N 1
ATOM 595 C CA . ILE A 1 76 ? 0.925 -17.516 -4.156 1 97 76 ILE A CA 1
ATOM 596 C C . ILE A 1 76 ? 0.913 -16.734 -5.469 1 97 76 ILE A C 1
ATOM 598 O O . ILE A 1 76 ? 0.277 -17.141 -6.438 1 97 76 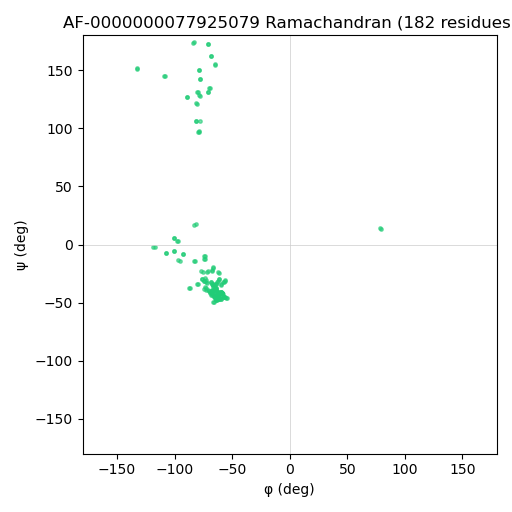ILE A O 1
ATOM 602 N N . THR A 1 77 ? 1.629 -15.625 -5.488 1 97.38 77 THR A N 1
ATOM 603 C CA . THR A 1 77 ? 1.562 -14.711 -6.621 1 97.38 77 THR A CA 1
ATOM 604 C C . THR A 1 77 ? 2.273 -15.297 -7.836 1 97.38 77 THR A C 1
ATOM 606 O O . THR A 1 77 ? 1.869 -15.055 -8.977 1 97.38 77 THR A O 1
ATOM 609 N N . ASN A 1 78 ? 3.334 -16.078 -7.598 1 97.31 78 ASN A N 1
ATOM 610 C CA . ASN A 1 78 ? 3.992 -16.75 -8.719 1 97.31 78 ASN A CA 1
ATOM 611 C C . ASN A 1 78 ? 3.072 -17.766 -9.383 1 97.31 78 ASN A C 1
ATOM 613 O O . ASN A 1 78 ? 3.094 -17.922 -10.602 1 97.31 78 ASN A O 1
ATOM 617 N N . LYS A 1 79 ? 2.293 -18.438 -8.602 1 96.06 79 LYS A N 1
ATOM 618 C CA . LYS A 1 79 ? 1.309 -19.359 -9.148 1 96.06 79 LYS A CA 1
ATOM 619 C C . LYS A 1 79 ? 0.298 -18.641 -10.031 1 96.06 79 LYS A C 1
ATOM 621 O O . LYS A 1 79 ? -0.043 -19.109 -11.117 1 96.06 79 LYS A O 1
ATOM 626 N N . ILE A 1 80 ? -0.121 -17.531 -9.609 1 95.12 80 ILE A N 1
ATOM 627 C CA . ILE A 1 80 ? -1.068 -16.719 -10.375 1 95.12 80 ILE A CA 1
ATOM 628 C C . ILE A 1 80 ? -0.433 -16.297 -11.695 1 95.12 80 ILE A C 1
ATOM 630 O O . ILE A 1 80 ? -1.053 -16.406 -12.75 1 95.12 80 ILE A O 1
ATOM 634 N N . PHE A 1 81 ? 0.763 -15.812 -11.547 1 94.56 81 PHE A N 1
ATOM 635 C CA . PHE A 1 81 ? 1.5 -15.305 -12.703 1 94.56 81 PHE A CA 1
ATOM 636 C C . PHE A 1 81 ? 1.681 -16.391 -13.75 1 94.56 81 PHE A C 1
ATOM 638 O O . PHE A 1 81 ? 1.5 -16.141 -14.945 1 94.56 81 PHE A O 1
ATOM 645 N N . VAL A 1 82 ? 1.97 -17.547 -13.367 1 93.44 82 VAL A N 1
ATOM 646 C CA . VAL A 1 82 ? 2.201 -18.672 -14.266 1 93.44 82 VAL A CA 1
ATOM 647 C C . VAL A 1 82 ? 0.887 -19.094 -14.922 1 93.44 82 VAL A C 1
ATOM 649 O O . VAL A 1 82 ? 0.851 -19.422 -16.109 1 93.44 82 VAL A O 1
ATOM 652 N N . ASN A 1 83 ? -0.104 -19.062 -14.117 1 90.69 83 ASN A N 1
ATOM 653 C CA . ASN A 1 83 ? -1.409 -19.438 -14.641 1 90.69 83 ASN A CA 1
ATOM 654 C C . ASN A 1 83 ? -1.919 -18.438 -15.672 1 90.69 83 ASN A C 1
ATOM 656 O O . ASN A 1 83 ? -2.557 -18.812 -16.656 1 90.69 83 ASN A O 1
ATOM 660 N N . GLN A 1 84 ? -1.617 -17.203 -15.438 1 82.56 84 GLN A N 1
ATOM 661 C CA . GLN A 1 84 ? -2.014 -16.172 -16.375 1 82.56 84 GLN A CA 1
ATOM 662 C C . GLN A 1 84 ? -1.267 -16.312 -17.703 1 82.56 84 GLN A C 1
ATOM 664 O O . GLN A 1 84 ? -1.847 -16.125 -18.781 1 82.56 84 GLN A O 1
ATOM 669 N N . ASP A 1 85 ? -0.077 -16.578 -17.531 1 75.12 85 ASP A N 1
ATOM 670 C CA . ASP A 1 85 ? 0.727 -16.766 -18.734 1 75.12 85 ASP A CA 1
ATOM 671 C C . ASP A 1 85 ? 0.246 -17.984 -19.531 1 75.12 85 ASP A C 1
ATOM 673 O O . ASP A 1 85 ? 0.19 -17.938 -20.766 1 75.12 85 ASP A O 1
ATOM 677 N N . ARG A 1 86 ? -0.079 -18.953 -18.828 1 79.31 86 ARG A N 1
ATOM 678 C CA . ARG A 1 86 ? -0.569 -20.172 -19.469 1 79.31 86 ARG A CA 1
ATOM 679 C C . ARG A 1 86 ? -1.898 -19.922 -20.172 1 79.31 86 ARG A C 1
ATOM 681 O O . ARG A 1 86 ? -2.104 -20.375 -21.297 1 79.31 86 ARG A O 1
ATOM 688 N N . ALA A 1 87 ? -2.654 -19.156 -19.516 1 75.06 87 ALA A N 1
ATOM 689 C CA . ALA A 1 87 ? -3.955 -18.828 -20.094 1 75.06 87 ALA A CA 1
ATOM 690 C C . ALA A 1 87 ? -3.801 -17.969 -21.344 1 75.06 87 ALA A C 1
ATOM 692 O O . ALA A 1 87 ? -4.508 -18.172 -22.328 1 75.06 87 ALA A O 1
ATOM 693 N N . ALA A 1 88 ? -2.914 -17.109 -21.266 1 72.25 88 ALA A N 1
ATOM 694 C CA . ALA A 1 88 ? -2.688 -16.203 -22.406 1 72.25 88 ALA A CA 1
ATOM 695 C C . ALA A 1 88 ? -2.141 -16.969 -23.609 1 72.25 88 ALA A C 1
ATOM 697 O O . ALA A 1 88 ? -2.5 -16.672 -24.75 1 72.25 88 ALA A O 1
ATOM 698 N N . ARG A 1 89 ? -1.36 -17.969 -23.328 1 76.25 89 ARG A N 1
ATOM 699 C CA . ARG A 1 89 ? -0.773 -18.781 -24.391 1 76.25 89 ARG A CA 1
ATOM 700 C C . ARG A 1 89 ? -1.812 -19.703 -25 1 76.25 89 ARG A C 1
ATOM 702 O O . ARG A 1 89 ? -1.82 -19.922 -26.219 1 76.25 89 ARG A O 1
ATOM 709 N N . LYS A 1 90 ? -2.729 -20.141 -24.328 1 83.25 90 LYS A N 1
ATOM 710 C CA . LYS A 1 90 ? -3.787 -21.016 -24.828 1 83.25 90 LYS A CA 1
ATOM 711 C C . LYS A 1 90 ? -4.777 -20.234 -25.688 1 83.25 90 LYS A C 1
ATOM 713 O O . LYS A 1 90 ? -5.266 -20.75 -26.703 1 83.25 90 LYS A O 1
ATOM 718 N N . GLU A 1 91 ? -5.012 -19.031 -25.219 1 72.5 91 GLU A N 1
ATOM 719 C CA . GLU A 1 91 ? -5.961 -18.219 -25.969 1 72.5 91 GLU A CA 1
ATOM 720 C C . GLU A 1 91 ? -5.355 -17.719 -27.281 1 72.5 91 GLU A C 1
ATOM 722 O O . GLU A 1 91 ? -6.074 -17.5 -28.266 1 72.5 91 GLU A O 1
ATOM 727 N N . ALA A 1 92 ? -4.125 -17.531 -27.359 1 74.75 92 ALA A N 1
ATOM 728 C CA . ALA A 1 92 ? -3.449 -17.031 -28.562 1 74.75 92 ALA A CA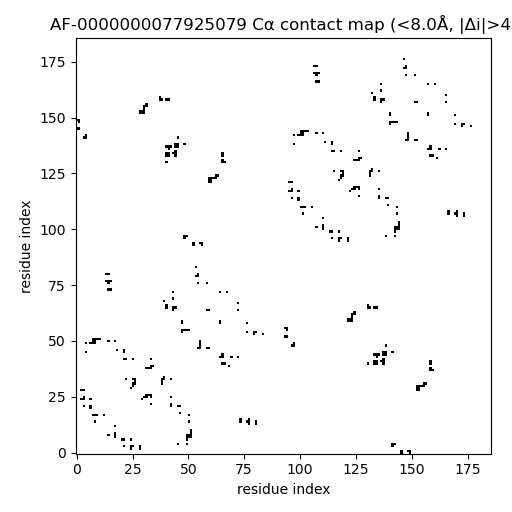 1
ATOM 729 C C . ALA A 1 92 ? -3.305 -18.125 -29.609 1 74.75 92 ALA A C 1
ATOM 731 O O . ALA A 1 92 ? -3.199 -17.844 -30.797 1 74.75 92 ALA A O 1
ATOM 732 N N . ASN A 1 93 ? -3.338 -19.344 -29.156 1 62.47 93 ASN A N 1
ATOM 733 C CA . ASN A 1 93 ? -3.285 -20.453 -30.094 1 62.47 93 ASN A CA 1
ATOM 734 C C . ASN A 1 93 ? -4.684 -20.891 -30.516 1 62.47 93 ASN A C 1
ATOM 736 O O . ASN A 1 93 ? -4.887 -21.297 -31.672 1 62.47 93 ASN A O 1
ATOM 740 N N . MET B 1 1 ? -11.914 -3.701 -12.727 1 39.5 1 MET B N 1
ATOM 741 C CA . MET B 1 1 ? -10.547 -3.652 -12.234 1 39.5 1 MET B CA 1
ATOM 742 C C . MET B 1 1 ? -10.492 -3.07 -10.828 1 39.5 1 MET B C 1
ATOM 744 O O . MET B 1 1 ? -11.461 -2.471 -10.359 1 39.5 1 MET B O 1
ATOM 748 N N . ALA B 1 2 ? -9.297 -3.035 -9.945 1 55.09 2 ALA B N 1
ATOM 749 C CA . ALA B 1 2 ? -9.023 -3.143 -8.508 1 55.09 2 ALA B CA 1
ATOM 750 C C . ALA B 1 2 ? -9.344 -1.833 -7.793 1 55.09 2 ALA B C 1
ATOM 752 O O . ALA B 1 2 ? -8.758 -0.792 -8.102 1 55.09 2 ALA B O 1
ATOM 753 N N . LYS B 1 3 ? -10.414 -1.882 -7.09 1 81.38 3 LYS B N 1
ATOM 754 C CA . LYS B 1 3 ? -11.18 -0.795 -6.488 1 81.38 3 LYS B CA 1
ATOM 755 C C . LYS B 1 3 ? -10.352 -0.035 -5.461 1 81.38 3 LYS B C 1
ATOM 757 O O . LYS B 1 3 ? -10.188 1.184 -5.562 1 81.38 3 LYS B O 1
ATOM 762 N N . VAL B 1 4 ? -9.391 -0.682 -4.738 1 86.75 4 VAL B N 1
ATOM 763 C CA . VAL B 1 4 ? -8.695 0.049 -3.68 1 86.75 4 VAL B CA 1
ATOM 764 C C . VAL B 1 4 ? -7.59 0.906 -4.285 1 86.75 4 VAL B C 1
ATOM 766 O O . VAL B 1 4 ? -7.406 2.061 -3.895 1 86.75 4 VAL B O 1
ATOM 769 N N . SER B 1 5 ? -6.957 0.4 -5.391 1 85.19 5 SER B N 1
ATOM 770 C CA . SER B 1 5 ? -5.793 1.046 -5.984 1 85.19 5 SER B CA 1
ATOM 771 C C . SER B 1 5 ? -6.188 2.303 -6.75 1 85.19 5 SER B C 1
ATOM 773 O O . SER B 1 5 ? -5.332 3.127 -7.082 1 85.19 5 SER B O 1
ATOM 775 N N . LYS B 1 6 ? -7.465 2.461 -6.969 1 87.19 6 LYS B N 1
ATOM 776 C CA . LYS B 1 6 ? -7.938 3.605 -7.742 1 87.19 6 LYS B CA 1
ATOM 777 C C . LYS B 1 6 ? -8.297 4.777 -6.828 1 87.19 6 LYS B C 1
ATOM 779 O O . LYS B 1 6 ? -8.57 5.879 -7.305 1 87.19 6 LYS B O 1
ATOM 784 N N . VAL B 1 7 ? -8.273 4.5 -5.582 1 93.44 7 VAL B N 1
ATOM 785 C CA . VAL B 1 7 ? -8.57 5.566 -4.629 1 93.44 7 VAL B CA 1
ATOM 786 C C . VAL B 1 7 ? -7.336 6.449 -4.449 1 93.44 7 VAL B C 1
ATOM 788 O O . VAL B 1 7 ? -6.418 6.105 -3.699 1 93.44 7 VAL B O 1
ATOM 791 N N . LEU B 1 8 ? -7.297 7.531 -5.152 1 93.81 8 LEU B N 1
ATOM 792 C CA . LEU B 1 8 ? -6.207 8.5 -5.051 1 93.81 8 LEU B CA 1
ATOM 793 C C . LEU B 1 8 ? -6.676 9.773 -4.355 1 93.81 8 LEU B C 1
ATOM 795 O O . LEU B 1 8 ? -7.809 10.219 -4.562 1 93.81 8 LEU B O 1
ATOM 799 N N . GLN B 1 9 ? -5.73 10.289 -3.633 1 96.62 9 GLN B N 1
ATOM 800 C CA . GLN B 1 9 ? -6.078 11.539 -2.973 1 96.62 9 GLN B CA 1
ATOM 801 C C . GLN B 1 9 ? -6.184 12.68 -3.979 1 96.62 9 GLN B C 1
ATOM 803 O O . GLN B 1 9 ? -5.293 12.867 -4.812 1 96.62 9 GLN B O 1
ATOM 808 N N . ASN B 1 10 ? -7.32 13.438 -3.873 1 93.88 10 ASN B N 1
ATOM 809 C CA . ASN B 1 10 ? -7.453 14.656 -4.66 1 93.88 10 ASN B CA 1
ATOM 810 C C . ASN B 1 10 ? -6.672 15.812 -4.035 1 93.88 10 ASN B C 1
ATOM 812 O O . ASN B 1 10 ? -6.531 15.883 -2.812 1 93.88 10 ASN B O 1
ATOM 816 N N . PRO B 1 11 ? -6.188 16.734 -4.824 1 90.25 11 PRO B N 1
ATOM 817 C CA . PRO B 1 11 ? -5.387 17.844 -4.301 1 90.25 11 PRO B CA 1
ATOM 818 C C . PRO B 1 11 ? -6.125 18.656 -3.24 1 90.25 11 PRO B C 1
ATOM 820 O O . PRO B 1 11 ? -5.508 19.172 -2.301 1 90.25 11 PRO B O 1
ATOM 823 N N . GLU B 1 12 ? -7.387 18.766 -3.338 1 91.5 12 GLU B N 1
ATOM 824 C CA . GLU B 1 12 ? -8.141 19.594 -2.406 1 91.5 12 GLU B CA 1
ATOM 825 C C . GLU B 1 12 ? -8.812 18.75 -1.326 1 91.5 12 GLU B C 1
ATOM 827 O O . GLU B 1 12 ? -9.5 19.281 -0.454 1 91.5 12 GLU B O 1
ATOM 832 N N . GLU B 1 13 ? -8.5 17.5 -1.356 1 95.88 13 GLU B N 1
ATOM 833 C CA . GLU B 1 13 ? -9.086 16.578 -0.394 1 95.88 13 GLU B CA 1
ATOM 834 C C . GLU B 1 13 ? -8.234 16.484 0.869 1 95.88 13 GLU B C 1
ATOM 836 O O . GLU B 1 13 ? -7.027 16.234 0.792 1 95.88 13 GLU B O 1
ATOM 841 N N . SER B 1 14 ? -8.875 16.703 1.967 1 96.25 14 SER B N 1
ATOM 842 C CA . SER B 1 14 ? -8.125 16.562 3.211 1 96.25 14 SER B CA 1
ATOM 843 C C . SER B 1 14 ? -7.668 15.125 3.424 1 96.25 14 SER B C 1
ATOM 845 O O . SER B 1 14 ? -8.328 14.18 2.975 1 96.25 14 SER B O 1
ATOM 847 N N . PRO B 1 15 ? -6.605 14.984 4.184 1 97.69 15 PRO B N 1
ATOM 848 C CA . PRO B 1 15 ? -6.16 13.625 4.508 1 97.69 15 PRO B CA 1
ATOM 849 C C . PRO B 1 15 ? -7.223 12.812 5.242 1 97.69 15 PRO B C 1
ATOM 851 O O . PRO B 1 15 ? -7.348 11.609 5.02 1 97.69 15 PRO B O 1
ATOM 854 N N . THR B 1 16 ? -7.992 13.445 6.047 1 97.94 16 THR B N 1
ATOM 855 C CA . THR B 1 16 ? -9.055 12.766 6.777 1 97.94 16 THR B CA 1
ATOM 856 C C . THR B 1 16 ? -10.109 12.219 5.816 1 97.94 16 THR B C 1
ATOM 858 O O . THR B 1 16 ? -10.492 11.047 5.906 1 97.94 16 THR B O 1
ATOM 861 N N . ASP B 1 17 ? -10.57 13.086 4.84 1 98 17 ASP B N 1
ATOM 862 C CA . ASP B 1 17 ? -11.562 12.648 3.857 1 98 17 ASP B CA 1
ATOM 863 C C . ASP B 1 17 ? -11 11.531 2.982 1 98 17 ASP B C 1
ATOM 865 O O . ASP B 1 17 ? -11.695 10.555 2.693 1 98 17 ASP B O 1
ATOM 869 N N . PHE B 1 18 ? -9.82 11.656 2.574 1 97.88 18 PHE B N 1
ATOM 870 C CA . PHE B 1 18 ? -9.141 10.672 1.737 1 97.88 18 PHE B CA 1
ATOM 871 C C . PHE B 1 18 ? -9.039 9.336 2.457 1 97.88 18 PHE B C 1
ATOM 873 O O . PHE B 1 18 ? -9.32 8.289 1.874 1 97.88 18 PHE B O 1
ATOM 880 N N . TYR B 1 19 ? -8.617 9.375 3.721 1 97.38 19 TYR B N 1
ATOM 881 C CA . TYR B 1 19 ? -8.492 8.164 4.531 1 97.38 19 TYR B CA 1
ATOM 882 C C . TYR B 1 19 ? -9.828 7.438 4.633 1 97.38 19 TYR B C 1
ATOM 884 O O . TYR B 1 19 ? -9.883 6.207 4.535 1 97.38 19 TYR B O 1
ATOM 892 N N . GLU B 1 20 ? -10.906 8.211 4.832 1 97.06 20 GLU B N 1
ATOM 893 C CA . GLU B 1 20 ? -12.234 7.617 4.949 1 97.06 20 GLU B CA 1
ATOM 894 C C . GLU B 1 20 ? -12.656 6.934 3.652 1 97.06 20 GLU B C 1
ATOM 896 O O . GLU B 1 20 ? -13.25 5.852 3.678 1 97.06 20 GLU B O 1
ATOM 901 N N . ARG B 1 21 ? -12.281 7.57 2.551 1 96.88 21 ARG B N 1
ATOM 902 C CA . ARG B 1 21 ? -12.586 6.949 1.265 1 96.88 21 ARG B CA 1
ATOM 903 C C . ARG B 1 21 ? -11.773 5.672 1.067 1 96.88 21 ARG B C 1
ATOM 905 O O . ARG B 1 21 ? -12.297 4.676 0.566 1 96.88 21 ARG B O 1
ATOM 912 N N . LEU B 1 22 ? -10.57 5.758 1.484 1 95.56 22 LEU B N 1
ATOM 913 C CA . LEU B 1 22 ? -9.688 4.594 1.385 1 95.56 22 LEU B CA 1
ATOM 914 C C . LEU B 1 22 ? -10.219 3.439 2.227 1 95.56 22 LEU B C 1
ATOM 916 O O . LEU B 1 22 ? -10.281 2.301 1.757 1 95.56 22 LEU B O 1
ATOM 920 N N . CYS B 1 23 ? -10.656 3.678 3.447 1 95.12 23 CYS B N 1
ATOM 921 C CA . CYS B 1 23 ? -11.203 2.66 4.34 1 95.12 23 CYS B CA 1
ATOM 922 C C . CYS B 1 23 ? -12.469 2.043 3.754 1 95.12 23 CYS B C 1
ATOM 924 O O . CYS B 1 23 ? -12.664 0.827 3.826 1 95.12 23 CYS B O 1
ATOM 926 N N . LYS B 1 24 ? -13.305 2.9 3.205 1 95.19 24 LYS B N 1
ATOM 927 C CA . LYS B 1 24 ? -14.523 2.406 2.574 1 95.19 24 LYS B CA 1
ATOM 928 C C . LYS B 1 24 ? -14.203 1.448 1.432 1 95.19 24 LYS B C 1
ATOM 930 O O . LYS B 1 24 ? -14.852 0.406 1.29 1 95.19 24 LYS B O 1
ATOM 935 N N . ALA B 1 25 ? -13.258 1.827 0.604 1 94.12 25 ALA B N 1
ATOM 936 C CA . ALA B 1 25 ? -12.859 0.96 -0.501 1 94.12 25 ALA B CA 1
ATOM 937 C C . ALA B 1 25 ? -12.359 -0.386 0.012 1 94.12 25 ALA B C 1
ATOM 939 O O . ALA B 1 25 ? -12.695 -1.435 -0.543 1 94.12 25 ALA B O 1
ATOM 940 N N . PHE B 1 26 ? -11.562 -0.389 1.12 1 93.25 26 PHE B N 1
ATOM 941 C CA . PHE B 1 26 ? -11.07 -1.625 1.72 1 93.25 26 PHE B CA 1
ATOM 942 C C . PHE B 1 26 ? -12.227 -2.479 2.223 1 93.25 26 PHE B C 1
ATOM 944 O O . PHE B 1 26 ? -12.25 -3.691 2.008 1 93.25 26 PHE B O 1
ATOM 951 N N . ARG B 1 27 ? -13.164 -1.903 2.836 1 92.25 27 ARG B N 1
ATOM 952 C CA . ARG B 1 27 ? -14.297 -2.613 3.414 1 92.25 27 ARG B CA 1
ATOM 953 C C . ARG B 1 27 ? -15.148 -3.264 2.328 1 92.25 27 ARG B C 1
ATOM 955 O O . ARG B 1 27 ? -15.648 -4.375 2.508 1 92.25 27 ARG B O 1
ATOM 962 N N . VAL B 1 28 ? -15.203 -2.584 1.239 1 92.25 28 VAL B N 1
ATOM 963 C CA . VAL B 1 28 ? -16.109 -3.021 0.174 1 92.25 28 VAL B CA 1
ATOM 964 C C . VAL B 1 28 ? -15.391 -4.039 -0.714 1 92.25 28 VAL B C 1
ATOM 966 O O . VAL B 1 28 ? -16 -5.012 -1.166 1 92.25 28 VAL B O 1
ATOM 969 N N . HIS B 1 29 ? -14.109 -3.836 -0.946 1 90.56 29 HIS B N 1
ATOM 970 C CA . HIS B 1 29 ? -13.453 -4.594 -2.004 1 90.56 29 HIS B CA 1
ATOM 971 C C . HIS B 1 29 ? -12.523 -5.652 -1.422 1 90.56 29 HIS B C 1
ATOM 973 O O . HIS B 1 29 ? -11.969 -6.469 -2.16 1 90.56 29 HIS B O 1
ATOM 979 N N . THR B 1 30 ? -12.344 -5.633 -0.127 1 89.81 30 THR B N 1
ATOM 980 C CA . THR B 1 30 ? -11.445 -6.594 0.504 1 89.81 30 THR B CA 1
ATOM 981 C C . THR B 1 30 ? -12.109 -7.227 1.729 1 89.81 30 THR B C 1
ATOM 983 O O . THR B 1 30 ? -13.016 -6.641 2.318 1 89.81 30 THR B O 1
ATOM 986 N N . PRO B 1 31 ? -11.727 -8.43 2.059 1 89.31 31 PRO B N 1
ATOM 987 C CA . PRO B 1 31 ? -12.273 -9.078 3.252 1 89.31 31 PRO B CA 1
ATOM 988 C C . PRO B 1 31 ? -11.555 -8.656 4.535 1 89.31 31 PRO B C 1
ATOM 990 O O . PRO B 1 31 ? -11.703 -9.305 5.57 1 89.31 31 PRO B O 1
ATOM 993 N N . PHE B 1 32 ? -10.82 -7.559 4.48 1 85.94 32 PHE B N 1
ATOM 994 C CA . PHE B 1 32 ? -9.953 -7.184 5.59 1 85.94 32 PHE B CA 1
ATOM 995 C C . PHE B 1 32 ? -10.758 -6.512 6.699 1 85.94 32 PHE B C 1
ATOM 997 O O . PHE B 1 32 ? -11.578 -5.633 6.434 1 85.94 32 PHE B O 1
ATOM 1004 N N . ASP B 1 33 ? -10.492 -7.016 7.898 1 89.12 33 ASP B N 1
ATOM 1005 C CA . ASP B 1 33 ? -11.008 -6.34 9.086 1 89.12 33 ASP B CA 1
ATOM 1006 C C . ASP B 1 33 ? -10.117 -5.164 9.484 1 89.12 33 ASP B C 1
ATOM 1008 O O . ASP B 1 33 ? -9.07 -5.355 10.102 1 89.12 33 ASP B O 1
ATOM 1012 N N . LEU B 1 34 ? -10.531 -4.047 9.266 1 87.88 34 LEU B N 1
ATOM 1013 C CA . LEU B 1 34 ? -9.719 -2.848 9.469 1 87.88 34 LEU B CA 1
ATOM 1014 C C . LEU B 1 34 ? -9.562 -2.545 10.961 1 87.88 34 LEU B C 1
ATOM 1016 O O . LEU B 1 34 ? -8.742 -1.705 11.336 1 87.88 34 LEU B O 1
ATOM 1020 N N . GLU B 1 35 ? -10.328 -3.254 11.766 1 85.5 35 GLU B N 1
ATOM 1021 C CA . GLU B 1 35 ? -10.188 -3.102 13.211 1 85.5 35 GLU B CA 1
ATOM 1022 C C . GLU B 1 35 ? -9.039 -3.951 13.75 1 85.5 35 GLU B C 1
ATOM 1024 O O . GLU B 1 35 ? -8.594 -3.758 14.883 1 85.5 35 GLU B O 1
ATOM 1029 N N . ALA B 1 36 ? -8.625 -4.844 12.891 1 84.5 36 ALA B N 1
ATOM 1030 C CA . ALA B 1 36 ? -7.484 -5.668 13.281 1 84.5 36 ALA B CA 1
ATOM 1031 C C . ALA B 1 36 ? -6.176 -4.902 13.133 1 84.5 36 ALA B C 1
ATOM 1033 O O . ALA B 1 36 ? -5.875 -4.375 12.062 1 84.5 36 ALA B O 1
ATOM 1034 N N . PRO B 1 37 ? -5.406 -4.895 14.172 1 80.44 37 PRO B N 1
ATOM 1035 C CA . PRO B 1 37 ? -4.141 -4.156 14.125 1 80.44 37 PRO B CA 1
ATOM 1036 C C . PRO B 1 37 ? -3.242 -4.605 12.969 1 80.44 37 PRO B C 1
ATOM 1038 O O . PRO B 1 37 ? -2.529 -3.785 12.383 1 80.44 37 PRO B O 1
ATOM 1041 N N . LYS B 1 38 ? -3.352 -5.859 12.641 1 77.25 38 LYS B N 1
ATOM 1042 C CA . LYS B 1 38 ? -2.506 -6.406 11.586 1 77.25 38 LYS B CA 1
ATOM 1043 C C . LYS B 1 38 ? -2.873 -5.816 10.227 1 77.25 38 LYS B C 1
ATOM 1045 O O . LYS B 1 38 ? -2.047 -5.781 9.312 1 77.25 38 LYS B O 1
ATOM 1050 N N . ASN B 1 39 ? -4.145 -5.305 10.078 1 85.62 39 ASN B N 1
ATOM 1051 C CA . ASN B 1 39 ? -4.625 -4.805 8.797 1 85.62 39 ASN B CA 1
ATOM 1052 C C . ASN B 1 39 ? -4.453 -3.295 8.68 1 85.62 39 ASN B C 1
ATOM 1054 O O . ASN B 1 39 ? -4.531 -2.738 7.582 1 85.62 39 ASN B O 1
ATOM 1058 N N . GLN B 1 40 ? -4.184 -2.688 9.828 1 86.19 40 GLN B N 1
ATOM 1059 C CA . GLN B 1 40 ? -4.039 -1.236 9.828 1 86.19 40 GLN B CA 1
ATOM 1060 C C . GLN B 1 40 ? -2.838 -0.805 8.992 1 86.19 40 GLN B C 1
ATOM 1062 O O . GLN B 1 40 ? -2.875 0.234 8.328 1 86.19 40 GLN B O 1
ATOM 1067 N N . CYS B 1 41 ? -1.843 -1.639 9.039 1 87.5 41 CYS B N 1
ATOM 1068 C CA . CYS B 1 41 ? -0.636 -1.342 8.273 1 87.5 41 CYS B CA 1
ATOM 1069 C C . CYS B 1 41 ? -0.941 -1.265 6.785 1 87.5 41 CYS B C 1
ATOM 1071 O O . CYS B 1 41 ? -0.361 -0.444 6.07 1 87.5 41 CYS B O 1
ATOM 1073 N N . MET B 1 42 ? -1.958 -2.039 6.363 1 90.06 42 MET B N 1
ATOM 1074 C CA . MET B 1 42 ? -2.309 -2.053 4.945 1 90.06 42 MET B CA 1
ATOM 1075 C C . MET B 1 42 ? -2.922 -0.721 4.523 1 90.06 42 MET B C 1
ATOM 1077 O O . MET B 1 42 ? -2.594 -0.188 3.465 1 90.06 42 MET B O 1
ATOM 1081 N N . VAL B 1 43 ? -3.744 -0.236 5.371 1 92.25 43 VAL B N 1
ATOM 1082 C CA . VAL B 1 43 ? -4.387 1.039 5.074 1 92.25 43 VAL B CA 1
ATOM 1083 C C . VAL B 1 43 ? -3.346 2.154 5.055 1 92.25 43 VAL B C 1
ATOM 1085 O O . VAL B 1 43 ? -3.363 3.012 4.168 1 92.25 43 VAL B O 1
ATOM 1088 N N . ASN B 1 44 ? -2.445 2.068 6.027 1 93.25 44 ASN B N 1
ATOM 1089 C CA . ASN B 1 44 ? -1.391 3.076 6.09 1 93.25 44 ASN B CA 1
ATOM 1090 C C . ASN B 1 44 ? -0.519 3.051 4.836 1 93.25 44 ASN B C 1
ATOM 1092 O O . ASN B 1 44 ? -0.15 4.102 4.309 1 93.25 44 ASN B O 1
ATOM 1096 N N . ALA B 1 45 ? -0.218 1.872 4.395 1 92.12 45 ALA B N 1
ATOM 1097 C CA . ALA B 1 45 ? 0.62 1.723 3.205 1 92.12 45 ALA B CA 1
ATOM 1098 C C . ALA B 1 45 ? -0.081 2.271 1.967 1 92.12 45 ALA B C 1
ATOM 1100 O O . ALA B 1 45 ? 0.532 2.975 1.16 1 92.12 45 ALA B O 1
ATOM 1101 N N . ALA B 1 46 ? -1.354 1.894 1.854 1 92.94 46 ALA B N 1
ATOM 1102 C CA . ALA B 1 46 ? -2.127 2.428 0.735 1 92.94 46 ALA B CA 1
ATOM 1103 C C . ALA B 1 46 ? -2.234 3.947 0.82 1 92.94 46 ALA B C 1
ATOM 1105 O O . ALA B 1 46 ? -2.129 4.641 -0.195 1 92.94 46 ALA B O 1
ATOM 1106 N N . PHE B 1 47 ? -2.449 4.43 2.049 1 95.81 47 PHE B N 1
ATOM 1107 C CA . PHE B 1 47 ? -2.527 5.871 2.271 1 95.81 47 PHE B CA 1
ATOM 1108 C C . PHE B 1 47 ? -1.256 6.562 1.793 1 95.81 47 PHE B C 1
ATOM 1110 O O . PHE B 1 47 ? -1.318 7.539 1.043 1 95.81 47 PHE B O 1
ATOM 1117 N N . MET B 1 48 ? -0.192 6.02 2.127 1 92.75 48 MET B N 1
ATOM 1118 C CA . MET B 1 48 ? 1.09 6.59 1.724 1 92.75 48 MET B CA 1
ATOM 1119 C C . MET B 1 48 ? 1.265 6.52 0.21 1 92.75 48 MET B C 1
ATOM 1121 O O . MET B 1 48 ? 1.722 7.48 -0.412 1 92.75 48 MET B O 1
ATOM 1125 N N . GLY B 1 49 ? 0.943 5.426 -0.306 1 91.19 49 GLY B N 1
ATOM 1126 C CA . GLY B 1 49 ? 1.155 5.211 -1.729 1 91.19 49 GLY B CA 1
ATOM 1127 C C . GLY B 1 49 ? 0.198 6.004 -2.602 1 91.19 49 GLY B C 1
ATOM 1128 O O . GLY B 1 49 ? 0.518 6.328 -3.746 1 91.19 49 GLY B O 1
ATOM 1129 N N . GLN B 1 50 ? -0.924 6.391 -2.123 1 93.62 50 GLN B N 1
ATOM 1130 C CA . GLN B 1 50 ? -1.992 6.941 -2.953 1 93.62 50 GLN B CA 1
ATOM 1131 C C . GLN B 1 50 ? -2.297 8.383 -2.568 1 93.62 50 GLN B C 1
ATOM 1133 O O . GLN B 1 50 ? -3.162 9.023 -3.172 1 93.62 50 GLN B O 1
ATOM 1138 N N . ALA B 1 51 ? -1.57 8.891 -1.515 1 94.62 51 ALA B N 1
ATOM 1139 C CA . ALA B 1 51 ? -1.715 10.289 -1.106 1 94.62 51 ALA B CA 1
ATOM 1140 C C . ALA B 1 51 ? -1.104 11.227 -2.143 1 94.62 51 ALA B C 1
ATOM 1142 O O . ALA B 1 51 ? -0.419 10.781 -3.066 1 94.62 51 ALA B O 1
ATOM 1143 N N . GLN B 1 52 ? -1.335 12.523 -1.931 1 91.62 52 GLN B N 1
ATOM 1144 C CA . GLN B 1 52 ? -0.721 13.539 -2.781 1 91.62 52 GLN B CA 1
ATOM 1145 C C . GLN B 1 52 ? 0.789 13.594 -2.566 1 91.62 52 GLN B C 1
ATOM 1147 O O . GLN B 1 52 ? 1.292 13.148 -1.533 1 91.62 52 GLN B O 1
ATOM 1152 N N . GLY B 1 53 ? 1.485 14.18 -3.488 1 85.81 53 GLY B N 1
ATOM 1153 C CA . GLY B 1 53 ? 2.938 14.133 -3.547 1 85.81 53 GLY B CA 1
ATOM 1154 C C . GLY B 1 53 ? 3.6 14.609 -2.266 1 85.81 53 GLY B C 1
ATOM 1155 O O . GLY B 1 53 ? 4.477 13.93 -1.726 1 85.81 53 GLY B O 1
ATOM 1156 N N . ASP B 1 54 ? 3.188 15.727 -1.656 1 88.06 54 ASP B N 1
ATOM 1157 C CA . ASP B 1 54 ? 3.84 16.266 -0.467 1 88.06 54 ASP B CA 1
ATOM 1158 C C . ASP B 1 54 ? 3.627 15.352 0.738 1 88.06 54 ASP B C 1
ATOM 1160 O O . ASP B 1 54 ? 4.559 15.094 1.504 1 88.06 54 ASP B O 1
ATOM 1164 N N . ILE B 1 55 ? 2.404 14.906 0.834 1 93.5 55 ILE B N 1
ATOM 1165 C CA . ILE B 1 55 ? 2.076 14.016 1.947 1 93.5 55 ILE B CA 1
ATOM 1166 C C . ILE B 1 55 ? 2.85 12.711 1.811 1 93.5 55 ILE B C 1
ATOM 1168 O O . ILE B 1 55 ? 3.459 12.234 2.771 1 93.5 55 ILE B O 1
ATOM 1172 N N . ARG B 1 56 ? 2.869 12.211 0.689 1 91 56 ARG B N 1
ATOM 1173 C CA . ARG B 1 56 ? 3.57 10.961 0.414 1 91 56 ARG B CA 1
ATOM 1174 C C . ARG B 1 56 ? 5.055 11.086 0.737 1 91 56 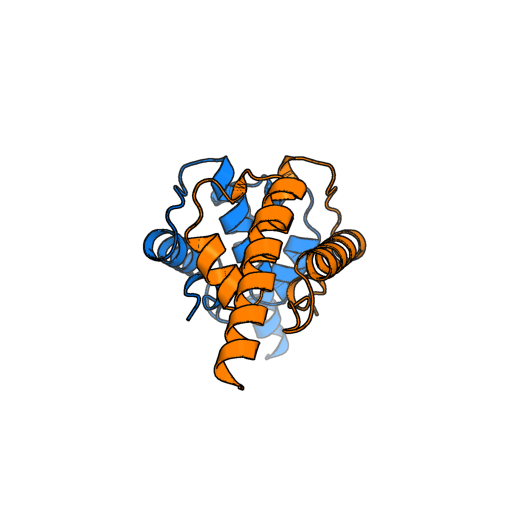ARG B C 1
ATOM 1176 O O . ARG B 1 56 ? 5.629 10.211 1.389 1 91 56 ARG B O 1
ATOM 1183 N N . GLN B 1 57 ? 5.664 12.172 0.27 1 90.12 57 GLN B N 1
ATOM 1184 C CA . GLN B 1 57 ? 7.094 12.391 0.465 1 90.12 57 GLN B CA 1
ATOM 1185 C C . GLN B 1 57 ? 7.438 12.5 1.948 1 90.12 57 GLN B C 1
ATOM 1187 O O . GLN B 1 57 ? 8.453 11.953 2.396 1 90.12 57 GLN B O 1
ATOM 1192 N N . LYS B 1 58 ? 6.645 13.156 2.656 1 92.5 58 LYS B N 1
ATOM 1193 C CA . LYS B 1 58 ? 6.906 13.367 4.078 1 92.5 58 LYS B CA 1
ATOM 1194 C C . LYS B 1 58 ? 6.684 12.078 4.871 1 92.5 58 LYS B C 1
ATOM 1196 O O . LYS B 1 58 ? 7.43 11.781 5.805 1 92.5 58 LYS B O 1
ATOM 1201 N N . LEU B 1 59 ? 5.684 11.344 4.469 1 92.31 59 LEU B N 1
ATOM 1202 C CA . LEU B 1 59 ? 5.406 10.094 5.16 1 92.31 59 LEU B CA 1
ATOM 1203 C C . LEU B 1 59 ? 6.52 9.078 4.91 1 92.31 59 LEU B C 1
ATOM 1205 O O . LEU B 1 59 ? 6.855 8.289 5.801 1 92.31 59 LEU B O 1
ATOM 1209 N N . GLN B 1 60 ? 7.137 9.117 3.752 1 90.5 60 GLN B N 1
ATOM 1210 C CA . GLN B 1 60 ? 8.211 8.188 3.41 1 90.5 60 GLN B CA 1
ATOM 1211 C C . GLN B 1 60 ? 9.438 8.43 4.281 1 90.5 60 GLN B C 1
ATOM 1213 O O . GLN B 1 60 ? 10.273 7.531 4.453 1 90.5 60 GLN B O 1
ATOM 1218 N N . LYS B 1 61 ? 9.445 9.602 4.812 1 90.12 61 LYS B N 1
ATOM 1219 C CA . LYS B 1 61 ? 10.602 9.961 5.629 1 90.12 61 LYS B CA 1
ATOM 1220 C C . LYS B 1 61 ? 10.289 9.828 7.117 1 90.12 61 LYS B C 1
ATOM 1222 O O . LYS B 1 61 ? 11.172 9.984 7.961 1 90.12 61 LYS B O 1
ATOM 1227 N N . LEU B 1 62 ? 9.07 9.547 7.336 1 90.31 62 LEU B N 1
ATOM 1228 C CA . LEU B 1 62 ? 8.633 9.508 8.727 1 90.31 62 LEU B CA 1
ATOM 1229 C C . LEU B 1 62 ? 9.008 8.188 9.383 1 90.31 62 LEU B C 1
ATOM 1231 O O . LEU B 1 62 ? 8.508 7.129 8.984 1 90.31 62 LEU B O 1
ATOM 1235 N N . GLU B 1 63 ? 9.75 8.227 10.391 1 87.56 63 GLU B N 1
ATOM 1236 C CA . GLU B 1 63 ? 10.117 7.027 11.141 1 87.56 63 GLU B CA 1
ATOM 1237 C C . GLU B 1 63 ? 8.922 6.457 11.891 1 87.56 63 GLU B C 1
ATOM 1239 O O . GLU B 1 63 ? 8.141 7.203 12.484 1 87.56 63 GLU B O 1
ATOM 1244 N N . GLY B 1 64 ? 8.758 5.137 11.812 1 85.81 64 GLY B N 1
ATOM 1245 C CA . GLY B 1 64 ? 7.727 4.457 12.586 1 85.81 64 GLY B CA 1
ATOM 1246 C C . GLY B 1 64 ? 6.344 4.59 11.984 1 85.81 64 GLY B C 1
ATOM 1247 O O . GLY B 1 64 ? 5.344 4.273 12.633 1 85.81 64 GLY B O 1
ATOM 1248 N N . PHE B 1 65 ? 6.242 5.023 10.75 1 88.5 65 PHE B N 1
ATOM 1249 C CA . PHE B 1 65 ? 4.969 5.285 10.094 1 88.5 65 PHE B CA 1
ATOM 1250 C C . PHE B 1 65 ? 4.113 4.027 10.047 1 88.5 65 PHE B C 1
ATOM 1252 O O . PHE B 1 65 ? 2.918 4.07 10.352 1 88.5 65 PHE B O 1
ATOM 1259 N N . PRO B 1 66 ? 4.668 2.885 9.773 1 82.62 66 PRO B N 1
ATOM 1260 C CA . PRO B 1 66 ? 3.834 1.689 9.625 1 82.62 66 PRO B CA 1
ATOM 1261 C C . PRO B 1 66 ? 3.092 1.328 10.914 1 82.62 66 PRO B C 1
ATOM 1263 O O . PRO B 1 66 ? 2.016 0.728 10.859 1 82.62 66 PRO B O 1
ATOM 1266 N N . GLY B 1 67 ? 3.65 1.779 12.016 1 83.81 67 GLY B N 1
ATOM 1267 C CA . GLY B 1 67 ? 3.064 1.419 13.297 1 83.81 67 GLY B CA 1
ATOM 1268 C C . GLY B 1 67 ? 2.143 2.488 13.859 1 83.81 67 GLY B C 1
ATOM 1269 O O . GLY B 1 67 ? 1.553 2.312 14.922 1 83.81 67 GLY B O 1
ATOM 1270 N N . LYS B 1 68 ? 1.949 3.502 13.148 1 89.56 68 LYS B N 1
ATOM 1271 C CA . LYS B 1 68 ? 1.077 4.578 13.609 1 89.56 68 LYS B CA 1
ATOM 1272 C C . LYS B 1 68 ? -0.393 4.211 13.43 1 89.56 68 LYS B C 1
ATOM 1274 O O . LYS B 1 68 ? -0.756 3.557 12.445 1 89.56 68 LYS B O 1
ATOM 1279 N N . ASN B 1 69 ? -1.114 4.633 14.406 1 92.38 69 ASN B N 1
ATOM 1280 C CA . ASN B 1 69 ? -2.549 4.438 14.227 1 92.38 69 ASN B CA 1
ATOM 1281 C C . ASN B 1 69 ? -3.17 5.559 13.398 1 92.38 69 ASN B C 1
ATOM 1283 O O . ASN B 1 69 ? -2.492 6.527 13.055 1 92.38 69 ASN B O 1
ATOM 1287 N N . ALA B 1 70 ? -4.414 5.41 13.086 1 94.06 70 ALA B N 1
ATOM 1288 C CA . ALA B 1 70 ? -5.113 6.332 12.195 1 94.06 70 ALA B CA 1
ATOM 1289 C C . ALA B 1 70 ? -5.098 7.754 12.75 1 94.06 70 ALA B C 1
ATOM 1291 O O . ALA B 1 70 ? -4.879 8.719 12.016 1 94.06 70 ALA B O 1
ATOM 1292 N N . THR B 1 71 ? -5.297 7.828 14.078 1 95.75 71 THR B N 1
ATOM 1293 C CA . THR B 1 71 ? -5.336 9.141 14.703 1 95.75 71 THR B CA 1
ATOM 1294 C C . THR B 1 71 ? -4.004 9.867 14.531 1 95.75 71 THR B C 1
ATOM 1296 O O . THR B 1 71 ? -3.969 11.023 14.109 1 95.75 71 THR B O 1
ATOM 1299 N N . GLU B 1 72 ? -2.926 9.203 14.781 1 95.94 72 GLU B N 1
ATOM 1300 C CA . GLU B 1 72 ? -1.588 9.766 14.633 1 95.94 72 GLU B CA 1
ATOM 1301 C C . GLU B 1 72 ? -1.294 10.117 13.18 1 95.94 72 GLU B C 1
ATOM 1303 O O . GLU B 1 72 ? -0.783 11.203 12.891 1 95.94 72 GLU B O 1
ATOM 1308 N N . LEU B 1 73 ? -1.608 9.234 12.281 1 96 73 LEU B N 1
ATOM 1309 C CA . LEU B 1 73 ? -1.409 9.445 10.852 1 96 73 LEU B CA 1
ATOM 1310 C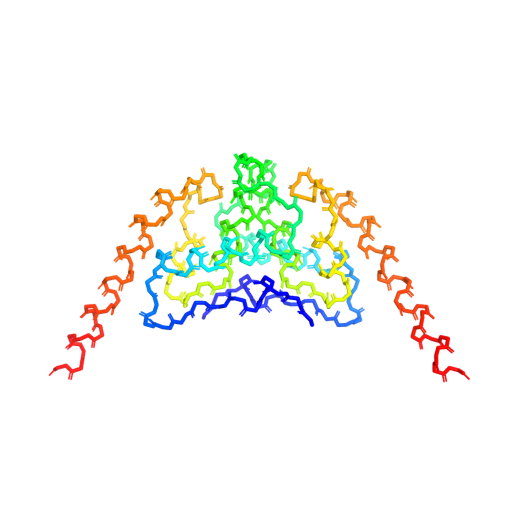 C . LEU B 1 73 ? -2.133 10.703 10.383 1 96 73 LEU B C 1
ATOM 1312 O O . LEU B 1 73 ? -1.538 11.555 9.719 1 96 73 LEU B O 1
ATOM 1316 N N . LEU B 1 74 ? -3.35 10.867 10.797 1 97.69 74 LEU B N 1
ATOM 1317 C CA . LEU B 1 74 ? -4.176 11.961 10.289 1 97.69 74 LEU B CA 1
ATOM 1318 C C . LEU B 1 74 ? -3.775 13.289 10.922 1 97.69 74 LEU B C 1
ATOM 1320 O O . LEU B 1 74 ? -3.883 14.336 10.289 1 97.69 74 LEU B O 1
ATOM 1324 N N . GLU B 1 75 ? -3.281 13.211 12.125 1 97.5 75 GLU B N 1
ATOM 1325 C CA . GLU B 1 75 ? -2.766 14.422 12.75 1 97.5 75 GLU B CA 1
ATOM 1326 C C . GLU B 1 75 ? -1.558 14.961 11.984 1 97.5 75 GLU B C 1
ATOM 1328 O O . GLU B 1 75 ? -1.493 16.156 11.68 1 97.5 75 GLU B O 1
ATOM 1333 N N . ILE B 1 76 ? -0.681 14.102 11.672 1 96.94 76 ILE B N 1
ATOM 1334 C CA . ILE B 1 76 ? 0.548 14.469 10.969 1 96.94 76 ILE B CA 1
ATOM 1335 C C . ILE B 1 76 ? 0.218 14.961 9.562 1 96.94 76 ILE B C 1
ATOM 1337 O O . ILE B 1 76 ? 0.679 16.031 9.148 1 96.94 76 ILE B O 1
ATOM 1341 N N . THR B 1 77 ? -0.579 14.188 8.852 1 97.31 77 THR B N 1
ATOM 1342 C CA . THR B 1 77 ? -0.833 14.469 7.445 1 97.31 77 THR B CA 1
ATOM 1343 C C . THR B 1 77 ? -1.716 15.711 7.289 1 97.31 77 THR B C 1
ATOM 1345 O O . THR B 1 77 ? -1.573 16.469 6.328 1 97.31 77 THR B O 1
ATOM 1348 N N . ASN B 1 78 ? -2.635 15.922 8.25 1 97.25 78 ASN B N 1
ATOM 1349 C CA . ASN B 1 78 ? -3.438 17.141 8.203 1 97.25 78 ASN B CA 1
ATOM 1350 C C . ASN B 1 78 ? -2.578 18.391 8.383 1 97.25 78 ASN B C 1
ATOM 1352 O O . ASN B 1 78 ? -2.83 19.422 7.762 1 97.25 78 ASN B O 1
ATOM 1356 N N . LYS B 1 79 ? -1.591 18.297 9.219 1 96.06 79 LYS B N 1
ATOM 1357 C CA . LYS B 1 79 ? -0.654 19.391 9.383 1 96.06 79 LYS B CA 1
ATOM 1358 C C . LYS B 1 79 ? 0.084 19.703 8.086 1 96.06 79 LYS B C 1
ATOM 1360 O O . LYS B 1 79 ? 0.244 20.859 7.711 1 96.06 79 LYS B O 1
ATOM 1365 N N . ILE B 1 80 ? 0.463 18.703 7.418 1 95.19 80 ILE B N 1
ATOM 1366 C CA . ILE B 1 80 ? 1.156 18.859 6.145 1 95.19 80 ILE B CA 1
ATOM 1367 C C . ILE B 1 80 ? 0.231 19.531 5.129 1 95.19 80 ILE B C 1
ATOM 1369 O O . ILE B 1 80 ? 0.633 20.469 4.441 1 95.19 80 ILE B O 1
ATOM 1373 N N . PHE B 1 81 ? -0.946 19.016 5.094 1 94.62 81 PHE B N 1
ATOM 1374 C CA . PHE B 1 81 ? -1.941 19.484 4.145 1 94.62 81 PHE B CA 1
ATOM 1375 C C . PHE B 1 81 ? -2.229 20.969 4.363 1 94.62 81 PHE B C 1
ATOM 1377 O O . PHE B 1 81 ? -2.32 21.734 3.4 1 94.62 81 PHE B O 1
ATOM 1384 N N . VAL B 1 82 ? -2.314 21.391 5.543 1 93.44 82 VAL B N 1
ATOM 1385 C CA . VAL B 1 82 ? -2.619 22.781 5.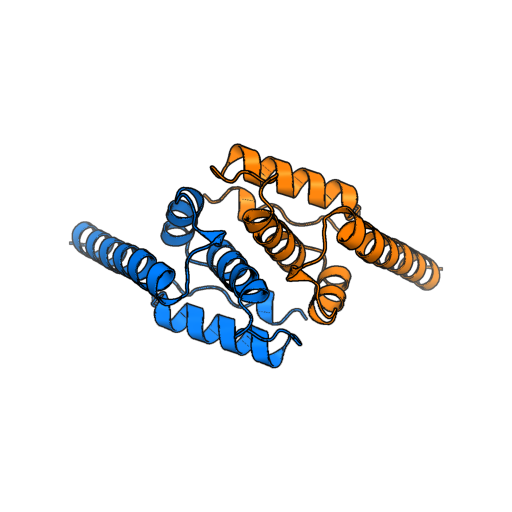891 1 93.44 82 VAL B CA 1
ATOM 1386 C C . VAL B 1 82 ? -1.431 23.672 5.543 1 93.44 82 VAL B C 1
ATOM 1388 O O . VAL B 1 82 ? -1.608 24.781 5.047 1 93.44 82 VAL B O 1
ATOM 1391 N N . ASN B 1 83 ? -0.309 23.125 5.812 1 90.56 83 ASN B N 1
ATOM 1392 C CA . ASN B 1 83 ? 0.892 23.891 5.52 1 90.56 83 ASN B CA 1
ATOM 1393 C C . ASN B 1 83 ? 1.083 24.094 4.016 1 90.56 83 ASN B C 1
ATOM 1395 O O . ASN B 1 83 ? 1.539 25.141 3.57 1 90.56 83 ASN B O 1
ATOM 1399 N N . GLN B 1 84 ? 0.71 23.094 3.281 1 82.25 84 GLN B N 1
ATOM 1400 C CA . GLN B 1 84 ? 0.805 23.188 1.828 1 82.25 84 GLN B CA 1
ATOM 1401 C C . GLN B 1 84 ? -0.183 24.219 1.279 1 82.25 84 GLN B C 1
ATOM 1403 O O . GLN B 1 84 ? 0.141 24.969 0.355 1 82.25 84 GLN B O 1
ATOM 1408 N N . ASP B 1 85 ? -1.271 24.141 1.83 1 75.31 85 ASP B N 1
ATOM 1409 C CA . ASP B 1 85 ? -2.281 25.094 1.396 1 75.31 85 ASP B CA 1
ATOM 1410 C C . ASP B 1 85 ? -1.864 26.516 1.736 1 75.31 85 ASP B C 1
ATOM 1412 O O . ASP B 1 85 ? -2.066 27.438 0.939 1 75.31 85 ASP B O 1
ATOM 1416 N N . ARG B 1 86 ? -1.311 26.641 2.836 1 79.19 86 ARG B N 1
ATOM 1417 C CA . ARG B 1 86 ? -0.848 27.953 3.268 1 79.19 86 ARG B CA 1
ATOM 1418 C C . ARG B 1 86 ? 0.282 28.453 2.375 1 79.19 86 ARG B C 1
ATOM 1420 O O . ARG B 1 86 ? 0.295 29.625 1.98 1 79.19 86 ARG B O 1
ATOM 1427 N N . ALA B 1 87 ? 1.088 27.547 2.041 1 75.25 87 ALA B N 1
ATOM 1428 C CA . ALA B 1 87 ? 2.207 27.906 1.177 1 75.25 87 ALA B CA 1
ATOM 1429 C C . ALA B 1 87 ? 1.722 28.297 -0.218 1 75.25 87 ALA B C 1
ATOM 1431 O O . ALA B 1 87 ? 2.225 29.25 -0.819 1 75.25 87 ALA B O 1
ATOM 1432 N N . ALA B 1 88 ? 0.776 27.609 -0.66 1 72.38 88 ALA B N 1
ATOM 1433 C CA . ALA B 1 88 ? 0.241 27.859 -1.994 1 72.38 88 ALA B CA 1
ATOM 1434 C C . ALA B 1 88 ? -0.469 29.219 -2.049 1 72.38 88 ALA B C 1
ATOM 1436 O O . ALA B 1 88 ? -0.377 29.938 -3.047 1 72.38 88 ALA B O 1
ATOM 1437 N N . ARG B 1 89 ? -1.076 29.562 -0.943 1 75.31 89 ARG B N 1
ATOM 1438 C CA . ARG B 1 89 ? -1.791 30.828 -0.862 1 75.31 89 ARG B CA 1
ATOM 1439 C C . ARG B 1 89 ? -0.818 32 -0.745 1 75.31 89 ARG B C 1
ATOM 1441 O O . ARG B 1 89 ? -1.038 33.062 -1.336 1 75.31 89 ARG B O 1
ATOM 1448 N N . LYS B 1 90 ? 0.26 31.844 -0.177 1 83.19 90 LYS B N 1
ATOM 1449 C CA . LYS B 1 90 ? 1.269 32.875 -0.033 1 83.19 90 LYS B CA 1
ATOM 1450 C C . LYS B 1 90 ? 1.986 33.156 -1.355 1 83.19 90 LYS B C 1
ATOM 1452 O O . LYS B 1 90 ? 2.299 34.281 -1.687 1 83.19 90 LYS B O 1
ATOM 1457 N N . GLU B 1 91 ? 2.207 32.031 -2.053 1 72.5 91 GLU B N 1
ATOM 1458 C CA . GLU B 1 91 ? 2.9 32.188 -3.328 1 72.5 91 GLU B CA 1
ATOM 1459 C C . GLU B 1 91 ? 1.993 32.812 -4.379 1 72.5 91 GLU B C 1
ATOM 1461 O O . GLU B 1 91 ? 2.469 33.5 -5.297 1 72.5 91 GLU B O 1
ATOM 1466 N N . ALA B 1 92 ? 0.751 32.625 -4.355 1 74.5 92 ALA B N 1
ATOM 1467 C CA . ALA B 1 92 ? -0.201 33.156 -5.332 1 74.5 92 ALA B CA 1
ATOM 1468 C C . ALA B 1 92 ? -0.45 34.656 -5.105 1 74.5 92 ALA B C 1
ATOM 1470 O O . ALA B 1 92 ? -0.825 35.375 -6.031 1 74.5 92 ALA B O 1
ATOM 1471 N N . ASN B 1 93 ? -0.207 35.062 -3.914 1 61.03 93 ASN B N 1
ATOM 1472 C CA . ASN B 1 93 ? -0.345 36.5 -3.633 1 61.03 93 ASN B CA 1
ATOM 1473 C C . ASN B 1 93 ? 0.967 37.219 -3.855 1 61.03 93 ASN B C 1
ATOM 1475 O O . ASN B 1 93 ? 0.965 38.375 -4.281 1 61.03 93 ASN B O 1
#

pLDDT: mean 88.95, std 9.35, range [39.31, 98.0]

Solvent-accessible surface area (backbone atoms only — not comparable to full-atom values): 10298 Å² total; per-residue (Å²): 135,67,61,55,66,68,54,59,43,51,93,86,48,49,50,63,59,40,50,52,51,48,4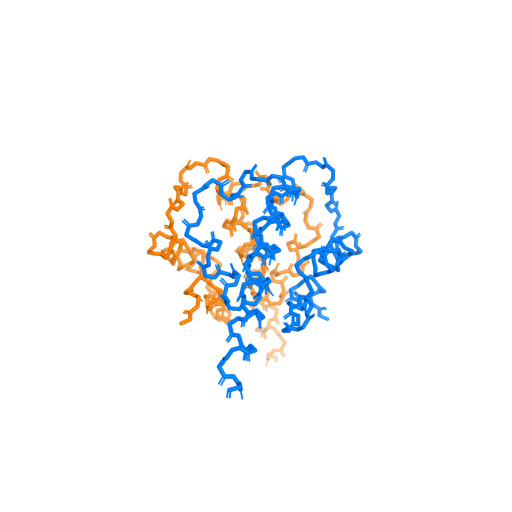9,50,33,38,56,72,63,25,86,61,55,70,85,38,74,71,39,41,22,36,54,49,26,46,47,45,58,29,38,43,71,70,55,24,52,52,52,40,65,39,82,67,52,55,75,51,50,69,69,57,49,42,55,55,42,39,52,50,53,53,50,50,51,50,50,52,53,58,70,74,102,134,66,62,55,67,67,55,58,44,51,94,87,50,48,53,61,60,41,49,52,51,46,50,51,33,37,56,73,62,25,85,62,55,68,85,37,74,70,39,40,22,35,54,50,28,45,48,45,58,31,39,43,71,69,55,25,52,53,51,40,65,39,81,67,52,56,76,49,50,69,70,59,48,42,55,55,41,39,51,50,53,52,52,50,51,50,50,53,53,60,70,75,101

Sequence (186 aa):
MAKVSKVLQNPEESPTDFYERLCKAFRVHTPFDLEAPKNQCMVNAAFMGQAQGDIRQKLQKLEGFPGKNATELLEITNKIFVNQDRAARKEANMAKVSKVLQNPEESPTDFYERLCKAFRVHTPFDLEAPKNQCMVNAAFMGQAQGDIRQKLQKLEGFPGKNATELLEITNKIFVNQDRAARKEAN

Radius of gyration: 17.01 Å; Cα contacts (8 Å, |Δi|>4): 225; chains: 2; bounding box: 33×58×45 Å

Nearest PDB structures (foldseek):
  6gza-assembly1_A  TM=9.324E-01  e=5.312E-06  Murine leukemia virus
  6gza-assembly1_B  TM=9.298E-01  e=1.149E-05  Murine leukemia virus
  6hwx-assembly1_A  TM=8.594E-01  e=7.394E-06  Murine leukemia virus
  6hww-assembly1_A  TM=8.363E-01  e=8.255E-06  Murine leukemia virus
  8puh-assembly1_B  TM=7.857E-01  e=2.184E-02  Human T-cell leukemia virus type I

Secondary structure (DSSP, 8-state):
--TGGG----TTS-HHHHHHHHHHHHHHH----TTSHHHHHHHHHHHHHHS-HHHHHHHHT-TTGGG--HHHHHHHHHHHHHHHHHHHHHHH-/--TGGG----TTS-HHHHHHHHHHHHHHH----TTSHHHHHHHHHHHHHHS-HHHHHHHHT-TTGGG--HHHHHHHHHHHHHHHHHHHHHHH-

InterPro domains:
  IPR003036 Core shell protein Gag P30 [PF02093] (1-81)
  IPR050462 Retroviral Gag-Pol polyproteins [PTHR33166] (2-91)

Organism: Lynx pardinus (NCBI:txid191816)